Protein AF-A0A7S1S1X8-F1 (afdb_monomer_lite)

Radius of gyration: 28.59 Å; chains: 1; bounding box: 95×36×74 Å

Structure (mmCIF, N/CA/C/O backbone):
data_AF-A0A7S1S1X8-F1
#
_entry.id   AF-A0A7S1S1X8-F1
#
loop_
_atom_site.group_PDB
_atom_site.id
_atom_site.type_symbol
_atom_site.label_atom_id
_atom_site.label_alt_id
_atom_site.label_comp_id
_atom_site.label_asym_id
_atom_site.label_entity_id
_atom_site.label_seq_id
_atom_site.pdbx_PDB_ins_code
_atom_site.Cartn_x
_atom_site.Cartn_y
_atom_site.Cartn_z
_atom_site.occupancy
_atom_site.B_iso_or_equiv
_atom_site.auth_seq_id
_atom_site.auth_comp_id
_atom_site.auth_asym_id
_atom_site.auth_atom_id
_atom_site.pdbx_PDB_model_num
ATOM 1 N N . MET A 1 1 ? -9.008 -3.009 38.143 1.00 40.34 1 MET A N 1
ATOM 2 C CA . MET A 1 1 ? -8.635 -3.771 36.933 1.00 40.34 1 MET A CA 1
ATOM 3 C C . MET A 1 1 ? -9.864 -3.887 36.053 1.00 40.34 1 MET A C 1
ATOM 5 O O . MET A 1 1 ? -10.762 -4.660 36.357 1.00 40.34 1 MET A O 1
ATOM 9 N N . THR A 1 2 ? -9.987 -3.032 35.047 1.00 51.69 2 THR A N 1
ATOM 10 C CA . THR A 1 2 ? -11.144 -3.016 34.152 1.00 51.69 2 THR A CA 1
ATOM 11 C C . THR A 1 2 ? -10.940 -4.056 33.051 1.00 51.69 2 THR A C 1
ATOM 13 O O . THR A 1 2 ? -10.001 -3.960 32.274 1.00 51.69 2 THR A O 1
ATOM 16 N N . SER A 1 3 ? -11.788 -5.090 33.012 1.00 62.81 3 SER A N 1
ATOM 17 C CA . SER A 1 3 ? -11.766 -6.118 31.962 1.00 62.81 3 SER A CA 1
ATOM 18 C C . SER A 1 3 ? -11.882 -5.482 30.572 1.00 62.81 3 SER A C 1
ATOM 20 O O . SER A 1 3 ? -12.885 -4.824 30.306 1.00 62.81 3 SER A O 1
ATOM 22 N N . GLN A 1 4 ? -10.880 -5.704 29.714 1.00 72.81 4 GLN A N 1
ATOM 23 C CA . GLN A 1 4 ? -10.779 -5.164 28.343 1.00 72.81 4 GLN A CA 1
ATOM 24 C C . GLN A 1 4 ? -11.910 -5.656 27.417 1.00 72.81 4 GLN A C 1
ATOM 26 O O . GLN A 1 4 ? -12.327 -4.966 26.491 1.00 72.81 4 GLN A O 1
ATOM 31 N N . TYR A 1 5 ? -12.466 -6.834 27.710 1.00 82.19 5 TYR A N 1
ATOM 32 C CA . TYR A 1 5 ? -13.530 -7.456 26.927 1.00 82.19 5 TYR A CA 1
ATOM 33 C C . TYR A 1 5 ? -14.832 -7.549 27.721 1.00 82.19 5 TYR A C 1
ATOM 35 O O . TYR A 1 5 ? -14.830 -7.813 28.928 1.00 82.19 5 TYR A O 1
ATOM 43 N N . LYS A 1 6 ? -15.955 -7.397 27.020 1.00 80.75 6 LYS A N 1
ATOM 44 C CA . LYS A 1 6 ? -17.308 -7.613 27.531 1.00 80.75 6 LYS A CA 1
ATOM 45 C C . LYS A 1 6 ? -17.929 -8.807 26.816 1.00 80.75 6 LYS A C 1
ATOM 47 O O . LYS A 1 6 ? -18.107 -8.782 25.603 1.00 80.75 6 LYS A O 1
ATOM 52 N N . THR A 1 7 ? -18.281 -9.850 27.561 1.00 84.00 7 THR A N 1
ATOM 53 C CA . THR A 1 7 ? -19.026 -10.984 27.002 1.00 84.00 7 THR A CA 1
ATOM 54 C C . THR A 1 7 ? -20.517 -10.682 27.057 1.00 84.00 7 THR A C 1
ATOM 56 O O . THR A 1 7 ? -21.060 -10.463 28.139 1.00 84.00 7 THR A O 1
ATOM 59 N N . ILE A 1 8 ? -21.171 -10.671 25.900 1.00 76.25 8 ILE A N 1
ATOM 60 C CA . ILE A 1 8 ? -22.621 -10.524 25.765 1.00 76.25 8 ILE A CA 1
ATOM 61 C C . ILE A 1 8 ? -23.084 -11.740 24.964 1.00 76.25 8 ILE A C 1
ATOM 63 O O . ILE A 1 8 ? -22.532 -12.021 23.906 1.00 76.25 8 ILE A O 1
ATOM 67 N N . GLU A 1 9 ? -24.021 -12.519 25.509 1.00 70.88 9 GLU A N 1
ATOM 68 C CA . GLU A 1 9 ? -24.564 -13.719 24.841 1.00 70.88 9 GLU A CA 1
ATOM 69 C C . GLU A 1 9 ? -23.491 -14.764 24.459 1.00 70.88 9 GLU A C 1
ATOM 71 O O . GLU A 1 9 ? -23.565 -15.426 23.430 1.00 70.88 9 GLU A O 1
ATOM 76 N N . GLY A 1 10 ? -22.443 -14.900 25.281 1.00 76.00 10 GLY A N 1
ATOM 77 C CA . GLY A 1 10 ? -21.332 -15.828 25.021 1.00 76.00 10 GLY A CA 1
ATOM 78 C C . GLY A 1 10 ? -20.336 -15.349 23.957 1.00 76.00 10 GLY A C 1
ATOM 79 O O . GLY A 1 10 ? -19.304 -15.989 23.754 1.00 76.00 10 GLY A O 1
ATOM 80 N N . VAL A 1 11 ? -20.583 -14.198 23.327 1.00 78.31 11 VAL A N 1
ATOM 81 C CA . VAL A 1 11 ? -19.676 -13.570 22.364 1.00 78.31 11 VAL A CA 1
ATOM 82 C C . VAL A 1 11 ? -18.870 -12.480 23.064 1.00 78.31 11 VAL A C 1
ATOM 84 O O . VAL A 1 11 ? -19.413 -11.649 23.791 1.00 78.31 11 VAL A O 1
ATOM 87 N N . LYS A 1 12 ? -17.548 -12.496 22.873 1.00 81.06 12 LYS A N 1
ATOM 88 C CA . LYS A 1 12 ? -16.647 -11.464 23.397 1.00 81.06 12 LYS A CA 1
ATOM 89 C C . LYS A 1 12 ? -16.673 -10.253 22.472 1.00 81.06 12 LYS A C 1
ATOM 91 O O . LYS A 1 12 ? -16.426 -10.393 21.277 1.00 81.06 12 LYS A O 1
ATOM 96 N N . TYR A 1 13 ? -16.928 -9.094 23.055 1.00 85.12 13 TYR A N 1
ATOM 97 C CA . TYR A 1 13 ? -16.867 -7.791 22.412 1.00 85.12 13 TYR A CA 1
ATOM 98 C C . TYR A 1 13 ? -15.832 -6.923 23.103 1.00 85.12 13 TYR A C 1
ATOM 100 O O . TYR A 1 13 ? -15.470 -7.161 24.261 1.00 85.12 13 TYR A O 1
ATOM 108 N N . GLU A 1 14 ? -15.371 -5.905 22.398 1.00 84.81 14 GLU A N 1
ATOM 109 C CA . GLU A 1 14 ? -14.467 -4.932 22.979 1.00 84.81 14 GLU A CA 1
ATOM 110 C C . GLU A 1 14 ? -15.235 -3.938 23.840 1.00 84.81 14 GLU A C 1
ATOM 112 O O . GLU A 1 14 ? -16.220 -3.338 23.402 1.00 84.81 14 GLU A O 1
ATOM 117 N N . ARG A 1 15 ? -14.815 -3.799 25.098 1.00 86.75 15 ARG A N 1
ATOM 118 C CA . ARG A 1 15 ? -15.559 -2.975 26.045 1.00 86.75 15 ARG A CA 1
ATOM 119 C C . ARG A 1 15 ? -15.386 -1.490 25.750 1.00 86.75 15 ARG A C 1
ATOM 121 O O . ARG A 1 15 ? -16.367 -0.759 25.788 1.00 86.75 15 ARG A O 1
ATOM 128 N N . GLU A 1 16 ? -14.173 -1.070 25.410 1.00 84.19 16 GLU A N 1
ATOM 129 C CA . GLU A 1 16 ? -13.858 0.339 25.164 1.00 84.19 16 GLU A CA 1
ATOM 130 C C . GLU A 1 16 ? -14.587 0.887 23.932 1.00 84.19 16 GLU A C 1
ATOM 132 O O . GLU A 1 16 ? -15.173 1.965 24.005 1.00 84.19 16 GLU A O 1
ATOM 137 N N . LEU A 1 17 ? -14.661 0.119 22.837 1.00 85.12 17 LEU A N 1
ATOM 138 C CA . LEU A 1 17 ? -15.442 0.491 21.651 1.00 85.12 17 LEU A CA 1
ATOM 139 C C . LEU A 1 17 ? -16.941 0.624 21.949 1.00 85.12 17 LEU A C 1
ATOM 141 O O . LEU A 1 17 ? -17.579 1.559 21.461 1.00 85.12 17 LEU A O 1
ATOM 145 N N . LEU A 1 18 ? -17.506 -0.288 22.751 1.00 86.88 18 LEU A N 1
ATOM 146 C CA . LEU A 1 18 ? -18.910 -0.212 23.166 1.00 86.88 18 LEU A CA 1
ATOM 147 C C . LEU A 1 18 ? -19.167 1.030 24.025 1.00 86.88 18 LEU A C 1
ATOM 149 O O . LEU A 1 18 ? -20.074 1.798 23.716 1.00 86.88 18 LEU A O 1
ATOM 153 N N . GLU A 1 19 ? -18.346 1.268 25.050 1.00 87.19 19 GLU A N 1
ATOM 154 C CA . GLU A 1 19 ? -18.497 2.425 25.943 1.00 87.19 19 GLU A CA 1
ATOM 155 C C . GLU A 1 19 ? -18.307 3.754 25.189 1.00 87.19 19 GLU A C 1
ATOM 157 O O . GLU A 1 19 ? -19.047 4.718 25.418 1.00 87.19 19 GLU A O 1
ATOM 162 N N . LEU A 1 20 ? -17.363 3.811 24.244 1.00 84.62 20 LEU A N 1
ATOM 163 C CA . LEU A 1 20 ? -17.144 4.979 23.392 1.00 84.62 20 LEU A CA 1
ATOM 164 C C . LEU A 1 20 ? -18.357 5.244 22.496 1.00 84.62 20 LEU A C 1
ATOM 166 O O . LEU A 1 20 ? -18.832 6.380 22.413 1.00 84.62 20 LEU A O 1
ATOM 170 N N . ALA A 1 21 ? -18.887 4.202 21.853 1.00 86.19 21 ALA A N 1
ATOM 171 C CA . ALA A 1 21 ? -20.075 4.315 21.020 1.00 86.19 21 ALA A CA 1
ATOM 172 C C . ALA A 1 21 ? -21.305 4.738 21.828 1.00 86.19 21 ALA A C 1
ATOM 174 O O . ALA A 1 21 ? -22.025 5.635 21.394 1.00 86.19 21 ALA A O 1
ATOM 175 N N . GLU A 1 22 ? -21.515 4.169 23.017 1.00 86.19 22 GLU A N 1
ATOM 176 C CA . GLU A 1 22 ? -22.593 4.567 23.923 1.00 86.19 22 GLU A CA 1
ATOM 177 C C . GLU A 1 22 ? -22.454 6.027 24.357 1.00 86.19 22 GLU A C 1
ATOM 179 O O . GLU A 1 22 ? -23.430 6.778 24.332 1.00 86.19 22 GLU A O 1
ATOM 184 N N . THR A 1 23 ? -21.242 6.460 24.708 1.00 85.44 23 THR A N 1
ATOM 185 C CA . THR A 1 23 ? -20.966 7.847 25.105 1.00 85.44 23 THR A CA 1
ATOM 186 C C . THR A 1 23 ? -21.299 8.812 23.973 1.00 85.44 23 THR A C 1
ATOM 188 O O . THR A 1 23 ? -22.012 9.795 24.174 1.00 85.44 23 THR A O 1
ATOM 191 N N . LYS A 1 24 ? -20.848 8.510 22.754 1.00 84.00 24 LYS A N 1
ATOM 192 C CA . LYS A 1 24 ? -21.106 9.357 21.586 1.00 84.00 24 LYS A CA 1
ATOM 193 C C . LYS A 1 24 ? -22.575 9.308 21.156 1.00 84.00 24 LYS A C 1
ATOM 195 O O . LYS A 1 24 ? -23.114 10.337 20.761 1.00 84.00 24 LYS A O 1
ATOM 200 N N . ALA A 1 25 ? -23.238 8.158 21.297 1.00 83.00 25 ALA A N 1
ATOM 201 C CA . ALA A 1 25 ? -24.671 8.009 21.055 1.00 83.00 25 ALA A CA 1
ATOM 202 C C . ALA A 1 25 ? -25.514 8.790 22.078 1.00 83.00 25 ALA A C 1
ATOM 204 O O . ALA A 1 25 ? -26.565 9.324 21.727 1.00 83.00 25 ALA A O 1
ATOM 205 N N . ARG A 1 26 ? -25.049 8.910 23.332 1.00 81.56 26 ARG A N 1
ATOM 206 C CA . ARG A 1 26 ? -25.654 9.800 24.338 1.00 81.56 26 ARG A CA 1
ATOM 207 C C . ARG A 1 26 ? -25.471 11.274 23.982 1.00 81.56 26 ARG A C 1
ATOM 209 O O . ARG A 1 26 ? -26.380 12.060 24.222 1.00 81.56 26 ARG A O 1
ATOM 216 N N . SER A 1 27 ? -24.329 11.649 23.399 1.00 74.19 27 SER A N 1
ATOM 217 C CA . SER A 1 27 ? -24.074 13.017 22.921 1.00 74.19 27 SER A CA 1
ATOM 218 C C . SER A 1 27 ? -24.869 13.394 21.662 1.00 74.19 27 SER A C 1
ATOM 220 O O . SER A 1 27 ? -24.951 14.576 21.334 1.00 74.19 27 SER A O 1
ATOM 222 N N . GLY A 1 28 ? -25.465 12.428 20.957 1.00 73.12 28 GLY A N 1
ATOM 223 C CA . GLY A 1 28 ? -26.325 12.666 19.800 1.00 73.12 28 GLY A CA 1
ATOM 224 C C . GLY A 1 28 ? -26.195 11.585 18.726 1.00 73.12 28 GLY A C 1
ATOM 225 O O . GLY A 1 28 ? -25.727 10.478 18.975 1.00 73.12 28 GLY A O 1
ATOM 226 N N . GLN A 1 29 ? -26.619 11.898 17.497 1.00 71.31 29 GLN A N 1
ATOM 227 C CA . GLN A 1 29 ? -26.447 10.978 16.369 1.00 71.31 29 GLN A CA 1
ATOM 228 C C . GLN A 1 29 ? -24.963 10.721 16.101 1.00 71.31 29 GLN A C 1
ATOM 230 O O . GLN A 1 29 ? -24.174 11.659 15.966 1.00 71.31 29 GLN A O 1
ATOM 235 N N . LEU A 1 30 ? -24.616 9.447 15.935 1.00 79.56 30 LEU A N 1
ATOM 236 C CA . LEU A 1 30 ? -23.292 9.030 15.493 1.00 79.56 30 LEU A CA 1
ATOM 237 C C . LEU A 1 30 ? -23.114 9.462 14.031 1.00 79.56 30 LEU A C 1
ATOM 239 O O . LEU A 1 30 ? -23.622 8.829 13.102 1.00 79.56 30 LEU A O 1
ATOM 243 N N . ARG A 1 31 ? -22.437 10.595 13.839 1.00 85.19 31 ARG A N 1
ATOM 244 C CA . ARG A 1 31 ? -22.117 11.153 12.521 1.00 85.19 31 ARG A CA 1
ATOM 245 C C . ARG A 1 31 ? -20.874 10.480 11.952 1.00 85.19 31 ARG A C 1
ATOM 247 O O . ARG A 1 31 ? -20.156 9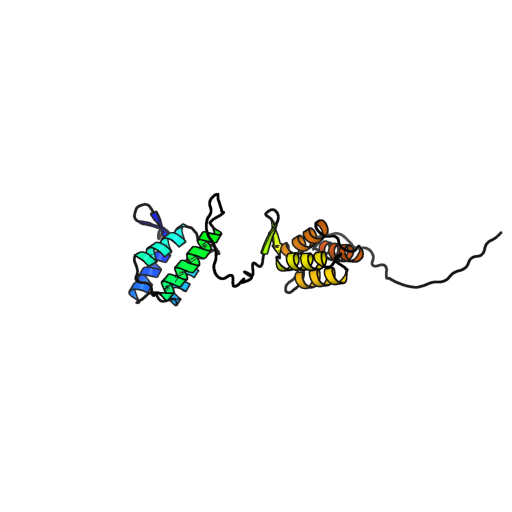.760 12.642 1.00 85.19 31 ARG A O 1
ATOM 254 N N . ARG A 1 32 ? -20.574 10.776 10.686 1.00 82.88 32 ARG A N 1
ATOM 255 C CA . ARG A 1 32 ? -19.386 10.258 9.995 1.00 82.88 32 ARG A CA 1
ATOM 256 C C . ARG A 1 32 ? -18.089 10.466 10.788 1.00 82.88 32 ARG A C 1
ATOM 258 O O . ARG A 1 32 ? -17.284 9.551 10.830 1.00 82.88 32 ARG A O 1
ATOM 265 N N . ALA A 1 33 ? -17.901 11.622 11.431 1.00 84.62 33 ALA A N 1
ATOM 266 C CA . ALA A 1 33 ? -16.712 11.888 12.250 1.00 84.62 33 ALA A CA 1
ATOM 267 C C . ALA A 1 33 ? -16.544 10.848 13.369 1.00 84.62 33 ALA A C 1
ATOM 269 O O . ALA A 1 33 ? -15.483 10.258 13.511 1.00 84.62 33 ALA A O 1
ATOM 270 N N . THR A 1 34 ? -17.629 10.531 14.074 1.00 84.12 34 THR A N 1
ATOM 271 C CA . THR A 1 34 ? -17.623 9.513 15.125 1.00 84.12 34 THR A CA 1
ATOM 272 C C . THR A 1 34 ? -17.378 8.109 14.584 1.00 84.12 34 THR A C 1
ATOM 274 O O . THR A 1 34 ? -16.709 7.311 15.228 1.00 84.12 34 THR A O 1
ATOM 277 N N . ALA A 1 35 ? -17.893 7.799 13.393 1.00 85.62 35 ALA A N 1
ATOM 278 C CA . ALA A 1 35 ? -17.587 6.539 12.722 1.00 85.62 35 ALA A CA 1
ATOM 279 C C . ALA A 1 35 ? -16.098 6.412 12.362 1.00 85.62 35 ALA A C 1
ATOM 281 O O . ALA A 1 35 ? -15.549 5.319 12.455 1.00 85.62 35 ALA A O 1
ATOM 282 N N . VAL A 1 36 ? -15.439 7.509 11.976 1.00 86.88 36 VAL A N 1
ATOM 283 C CA . VAL A 1 36 ? -13.987 7.520 11.747 1.00 86.88 36 VAL A CA 1
ATOM 284 C C . VAL A 1 36 ? -13.245 7.280 13.061 1.00 86.88 36 VAL A C 1
ATOM 286 O O . VAL A 1 36 ? -12.435 6.366 13.107 1.00 86.88 36 VAL A O 1
ATOM 289 N N . GLU A 1 37 ? -13.595 7.993 14.137 1.00 86.12 37 GLU A N 1
ATOM 290 C CA . GLU A 1 37 ? -12.978 7.798 15.461 1.00 86.12 37 GLU A CA 1
ATOM 291 C C . GLU A 1 37 ? -13.124 6.347 15.965 1.00 86.12 37 GLU A C 1
ATOM 293 O O . GLU A 1 37 ? -12.159 5.746 16.431 1.00 86.12 37 GLU A O 1
ATOM 298 N N . LEU A 1 38 ? -14.323 5.760 15.841 1.00 87.12 38 LEU A N 1
ATOM 299 C CA . LEU A 1 38 ? -14.580 4.359 16.209 1.00 87.12 38 LEU A CA 1
ATOM 300 C C . LEU A 1 38 ? -13.738 3.387 15.377 1.00 87.12 38 LEU A C 1
ATOM 302 O O . LEU A 1 38 ? -13.263 2.380 15.892 1.00 87.12 38 LEU A O 1
ATOM 306 N N . TRP A 1 39 ? -13.572 3.680 14.089 1.00 86.69 39 TRP A N 1
ATOM 307 C CA . TRP A 1 39 ? -12.774 2.865 13.183 1.00 86.69 39 TRP A CA 1
ATOM 308 C C . TRP A 1 39 ? -11.272 2.971 13.473 1.00 86.69 39 TRP A C 1
ATOM 310 O O . TRP A 1 39 ? -10.567 1.975 13.368 1.00 86.69 39 TRP A O 1
ATOM 320 N N . GLU A 1 40 ? -10.778 4.155 13.832 1.00 85.88 40 GLU A N 1
ATOM 321 C CA . GLU A 1 40 ? -9.375 4.368 14.201 1.00 85.88 40 GLU A CA 1
ATOM 322 C C . GLU A 1 40 ? -9.019 3.662 15.509 1.00 85.88 40 GLU A C 1
ATOM 324 O O . GLU A 1 40 ? -8.004 2.975 15.552 1.00 85.88 40 GLU A O 1
ATOM 329 N N . GLN A 1 41 ? -9.889 3.740 16.522 1.00 82.62 41 GLN A N 1
ATOM 330 C CA . GLN A 1 41 ? -9.752 2.955 17.757 1.00 82.62 41 GLN A CA 1
ATOM 331 C C . GLN A 1 41 ? -9.729 1.448 17.476 1.00 82.62 41 GLN A C 1
ATOM 333 O O . GLN A 1 41 ? -8.889 0.738 18.007 1.00 82.62 41 GLN A O 1
ATOM 338 N N . ALA A 1 42 ? -10.602 0.970 16.584 1.00 81.94 42 ALA A N 1
ATOM 339 C CA . ALA A 1 42 ? -10.642 -0.431 16.155 1.00 81.94 42 ALA A CA 1
ATOM 340 C C . ALA A 1 42 ? -9.472 -0.849 15.236 1.00 81.94 42 ALA A C 1
ATOM 342 O O . ALA A 1 42 ? -9.446 -1.974 14.738 1.00 81.94 42 ALA A O 1
ATOM 343 N N . MET A 1 43 ? -8.568 0.071 14.891 1.00 78.62 43 MET A N 1
ATOM 344 C CA . MET A 1 43 ? -7.362 -0.199 14.105 1.00 78.62 43 MET A CA 1
ATOM 345 C C . MET A 1 43 ? -6.093 -0.107 14.957 1.00 78.62 43 MET A C 1
ATOM 347 O O . MET A 1 43 ? -5.000 -0.066 14.381 1.00 78.62 43 MET A O 1
ATOM 351 N N . ASP A 1 44 ? -6.198 -0.077 16.287 1.00 62.62 44 ASP A N 1
ATOM 352 C CA . ASP A 1 44 ? -5.026 -0.038 17.157 1.00 62.62 44 ASP A CA 1
ATOM 353 C C . ASP A 1 44 ? -4.125 -1.258 16.869 1.00 62.62 44 ASP A C 1
ATOM 355 O O . ASP A 1 44 ? -4.533 -2.416 16.937 1.00 62.62 44 ASP A O 1
ATOM 359 N N . GLY A 1 45 ? -2.904 -1.000 16.388 1.00 58.97 45 GLY A N 1
ATOM 360 C CA . GLY A 1 45 ? -1.987 -2.042 15.899 1.00 58.97 45 GLY A CA 1
ATOM 361 C C . GLY A 1 45 ? -2.048 -2.354 14.392 1.00 58.97 45 GLY A C 1
ATOM 362 O O . GLY A 1 45 ? -1.409 -3.303 13.935 1.00 58.97 45 GLY A O 1
ATOM 363 N N . GLY A 1 46 ? -2.764 -1.557 13.591 1.00 67.06 46 GLY A N 1
ATOM 364 C CA . GLY A 1 46 ? -2.731 -1.599 12.120 1.00 67.06 46 GLY A CA 1
ATOM 365 C C . GLY A 1 46 ? -3.585 -2.696 11.472 1.00 67.06 46 GLY A C 1
ATOM 366 O O . GLY A 1 46 ? -3.504 -2.906 10.258 1.00 67.06 46 GLY A O 1
ATOM 367 N N . ARG A 1 47 ? -4.412 -3.401 12.253 1.00 70.12 47 ARG A N 1
ATOM 368 C CA . ARG A 1 47 ? -5.339 -4.434 11.772 1.00 70.12 47 ARG A CA 1
ATOM 369 C C . ARG A 1 47 ? -6.608 -4.434 12.614 1.00 70.12 47 ARG A C 1
ATOM 371 O O . ARG A 1 47 ? -6.527 -4.606 13.816 1.00 70.12 47 ARG A O 1
ATOM 378 N N . VAL A 1 48 ? -7.757 -4.429 11.940 1.00 75.38 48 VAL A N 1
ATOM 379 C CA . VAL A 1 48 ? -9.041 -4.752 12.572 1.00 75.38 48 VAL A CA 1
ATOM 380 C C . VAL A 1 48 ? -9.128 -6.263 12.786 1.00 75.38 48 VAL A C 1
ATOM 382 O O . VAL A 1 48 ? -9.091 -7.051 11.833 1.00 75.38 48 VAL A O 1
ATOM 385 N N . THR A 1 49 ? -9.232 -6.685 14.036 1.00 78.94 49 THR A N 1
ATOM 386 C CA . THR A 1 49 ? -9.498 -8.064 14.436 1.00 78.94 49 THR A CA 1
ATOM 387 C C . THR A 1 49 ? -10.970 -8.427 14.196 1.00 78.94 49 THR A C 1
ATOM 389 O O . THR A 1 49 ? -11.855 -7.566 14.161 1.00 78.94 49 THR A O 1
ATOM 392 N N . PRO A 1 50 ? -11.300 -9.725 14.058 1.00 78.06 50 PRO A N 1
ATOM 393 C CA . PRO A 1 50 ? -12.696 -10.156 13.951 1.00 78.06 50 PRO A CA 1
ATOM 394 C C . PRO A 1 50 ? -13.548 -9.749 15.167 1.00 78.06 50 PRO A C 1
ATOM 396 O O . PRO A 1 50 ? -14.764 -9.608 15.040 1.00 78.06 50 PRO A O 1
ATOM 399 N N . THR A 1 51 ? -12.935 -9.555 16.338 1.00 78.88 51 THR A N 1
ATOM 400 C CA . THR A 1 51 ? -13.611 -9.104 17.564 1.00 78.88 51 THR A CA 1
ATOM 401 C C . THR A 1 51 ? -14.040 -7.640 17.456 1.00 78.88 51 THR A C 1
ATOM 403 O O . THR A 1 51 ? -15.199 -7.316 17.729 1.00 78.88 51 THR A O 1
ATOM 406 N N . GLU A 1 52 ? -13.152 -6.768 16.983 1.00 83.75 52 GLU A N 1
ATOM 407 C CA . GLU A 1 52 ? -13.438 -5.348 16.741 1.00 83.75 52 GLU A CA 1
ATOM 408 C C . GLU A 1 52 ? -14.513 -5.178 15.664 1.00 83.75 52 GLU A C 1
ATOM 410 O O . GLU A 1 52 ? -15.505 -4.480 15.871 1.00 83.75 52 GLU A O 1
ATOM 415 N N . ALA A 1 53 ? -14.402 -5.914 14.553 1.00 83.81 53 ALA A N 1
ATOM 416 C CA . ALA A 1 53 ? -15.391 -5.894 13.475 1.00 83.81 53 ALA A CA 1
ATOM 417 C C . ALA A 1 53 ? -16.804 -6.288 13.950 1.00 83.81 53 ALA A C 1
ATOM 419 O O . ALA A 1 53 ? -17.798 -5.647 13.593 1.00 83.81 53 ALA A O 1
ATOM 420 N N . ARG A 1 54 ? -16.910 -7.325 14.792 1.00 84.31 54 ARG A N 1
ATOM 421 C CA . ARG A 1 54 ? -18.182 -7.733 15.417 1.00 84.31 54 ARG A CA 1
ATOM 422 C C . ARG A 1 54 ? -18.724 -6.665 16.354 1.00 84.31 54 ARG A C 1
ATOM 424 O O . ARG A 1 54 ? -19.931 -6.435 16.373 1.00 84.31 54 ARG A O 1
ATOM 431 N N . THR A 1 55 ? -17.842 -6.022 17.112 1.00 88.06 55 THR A N 1
ATOM 432 C CA . THR A 1 55 ? -18.209 -4.939 18.026 1.00 88.06 55 THR A CA 1
ATOM 433 C C . THR A 1 55 ? -18.774 -3.753 17.250 1.00 88.06 55 THR A C 1
ATOM 435 O O . THR A 1 55 ? -19.867 -3.288 17.565 1.00 88.06 55 THR A O 1
ATOM 438 N N . LEU A 1 56 ? -18.126 -3.351 16.153 1.00 87.12 56 LEU A N 1
ATOM 439 C CA . LEU A 1 56 ? -18.636 -2.319 15.249 1.00 87.12 56 LEU A CA 1
ATOM 440 C C . LEU A 1 56 ? -20.003 -2.695 14.668 1.00 87.12 56 LEU A C 1
ATOM 442 O O . LEU A 1 56 ? -20.921 -1.886 14.745 1.00 87.12 56 LEU A O 1
ATOM 446 N N . ARG A 1 57 ? -20.191 -3.926 14.162 1.00 86.94 57 ARG A N 1
ATOM 447 C CA . ARG A 1 57 ? -21.508 -4.398 13.680 1.00 86.94 57 ARG A CA 1
ATOM 448 C C . ARG A 1 57 ? -22.588 -4.303 14.759 1.00 86.94 57 ARG A C 1
ATOM 450 O O . ARG A 1 57 ? -23.689 -3.844 14.471 1.00 86.94 57 ARG A O 1
ATOM 457 N N . ARG A 1 58 ? -22.267 -4.684 16.001 1.00 86.25 58 ARG A N 1
ATOM 458 C CA . ARG A 1 58 ? -23.197 -4.579 17.134 1.00 86.25 58 ARG A CA 1
ATOM 459 C C . ARG A 1 58 ? -23.568 -3.129 17.423 1.00 86.25 58 ARG A C 1
ATOM 461 O O . ARG A 1 58 ? -24.741 -2.840 17.622 1.00 86.25 58 ARG A O 1
ATOM 468 N N . ILE A 1 59 ? -22.595 -2.221 17.389 1.00 86.25 59 ILE A N 1
ATOM 469 C CA . ILE A 1 59 ? -22.832 -0.784 17.552 1.00 86.25 59 ILE A CA 1
ATOM 470 C C . ILE A 1 59 ? -23.790 -0.270 16.470 1.00 86.25 59 ILE A C 1
ATOM 472 O O . ILE A 1 59 ? -24.671 0.523 16.788 1.00 86.25 59 ILE A O 1
ATOM 476 N N . MET A 1 60 ? -23.678 -0.746 15.222 1.00 83.94 60 MET A N 1
ATOM 477 C CA . MET A 1 60 ? -24.588 -0.314 14.152 1.00 83.94 60 MET A CA 1
ATOM 478 C C . MET A 1 60 ? -26.016 -0.827 14.273 1.00 83.94 60 MET A C 1
ATOM 480 O O . MET A 1 60 ? -26.933 -0.185 13.764 1.00 83.94 60 MET A O 1
ATOM 484 N N . ASP A 1 61 ? -26.187 -1.991 14.889 1.00 83.31 61 ASP A N 1
ATOM 485 C CA . ASP A 1 61 ? -27.489 -2.607 15.121 1.00 83.31 61 ASP A CA 1
ATOM 486 C C . ASP A 1 61 ? -28.198 -1.974 16.331 1.00 83.31 61 ASP A C 1
ATOM 488 O O . ASP A 1 61 ? -29.386 -1.666 16.281 1.00 83.31 61 ASP A O 1
ATOM 492 N N . VAL A 1 62 ? -27.441 -1.704 17.402 1.00 84.12 62 VAL A N 1
ATOM 493 C CA . VAL A 1 62 ? -27.960 -1.148 18.661 1.00 84.12 62 VAL A CA 1
ATOM 494 C C . VAL A 1 62 ? -28.175 0.366 18.580 1.00 84.12 62 VAL A C 1
ATOM 496 O O . VAL A 1 62 ? -29.159 0.882 19.113 1.00 84.12 62 VAL A O 1
ATOM 499 N N . HIS A 1 63 ? -27.268 1.099 17.928 1.00 80.06 63 HIS A N 1
ATOM 500 C CA . HIS A 1 63 ? -27.308 2.559 17.869 1.00 80.06 63 HIS A CA 1
ATOM 501 C C . HIS A 1 63 ? -27.748 3.080 16.500 1.00 80.06 63 HIS A C 1
ATOM 503 O O . HIS A 1 63 ? -27.379 2.571 15.444 1.00 80.06 63 HIS A O 1
ATOM 509 N N . LYS A 1 64 ? -28.494 4.190 16.511 1.00 79.50 64 LYS A N 1
ATOM 510 C CA . LYS A 1 64 ? -28.907 4.894 15.291 1.00 79.50 64 LYS A CA 1
ATOM 511 C C . LYS A 1 64 ? -27.748 5.728 14.735 1.00 79.50 64 LYS A C 1
ATOM 513 O O . LYS A 1 64 ? -27.558 6.880 15.129 1.00 79.50 64 LYS A O 1
ATOM 518 N N . LEU A 1 65 ? -26.985 5.145 13.815 1.00 79.88 65 LEU A N 1
ATOM 519 C CA . LEU A 1 65 ? -25.980 5.860 13.025 1.00 79.88 65 LEU A CA 1
ATOM 520 C C . LEU A 1 65 ? -26.621 6.704 11.929 1.00 79.88 65 LEU A C 1
ATOM 522 O O . LEU A 1 65 ? -27.662 6.354 11.370 1.00 79.88 65 LEU A O 1
ATOM 526 N N . ASP A 1 66 ? -25.948 7.794 11.579 1.00 86.38 66 ASP A N 1
ATOM 527 C CA . ASP A 1 66 ? -26.235 8.506 10.343 1.00 86.38 66 ASP A CA 1
ATOM 528 C C . ASP A 1 66 ? -25.998 7.598 9.122 1.00 86.38 66 ASP A C 1
ATOM 530 O O . ASP A 1 66 ? -25.100 6.750 9.127 1.00 86.38 66 ASP A O 1
ATOM 534 N N . ARG A 1 67 ? -26.771 7.790 8.047 1.00 82.44 67 ARG A N 1
ATOM 535 C CA . ARG A 1 67 ? -26.641 6.986 6.821 1.00 82.44 67 ARG A CA 1
ATOM 536 C C . ARG A 1 67 ? -25.216 7.032 6.261 1.00 82.44 67 ARG A C 1
ATOM 538 O O . ARG A 1 67 ? -24.707 5.996 5.845 1.00 82.44 67 ARG A O 1
ATOM 545 N N . ALA A 1 68 ? -24.554 8.191 6.302 1.00 83.88 68 ALA A N 1
ATOM 546 C CA . ALA A 1 68 ? -23.175 8.331 5.841 1.00 83.88 68 ALA A CA 1
ATOM 547 C C . ALA A 1 68 ? -22.162 7.675 6.792 1.00 83.88 68 ALA A C 1
ATOM 549 O O . ALA A 1 68 ? -21.107 7.224 6.350 1.00 83.88 68 ALA A O 1
ATOM 550 N N . ALA A 1 69 ? -22.463 7.625 8.092 1.00 84.75 69 ALA A N 1
ATOM 551 C CA . ALA A 1 69 ? -21.634 6.944 9.082 1.00 84.75 69 ALA A CA 1
ATOM 552 C C . ALA A 1 69 ? -21.716 5.419 8.920 1.00 84.75 69 ALA A C 1
ATOM 554 O O . ALA A 1 69 ? -20.688 4.745 8.922 1.00 84.75 69 ALA A O 1
ATOM 555 N N . LYS A 1 70 ? -22.930 4.892 8.713 1.00 84.88 70 LYS A N 1
ATOM 556 C CA . LYS A 1 70 ? -23.169 3.468 8.464 1.00 84.88 70 LYS A CA 1
ATOM 557 C C . LYS A 1 70 ? -22.491 2.997 7.177 1.00 84.88 70 LYS A C 1
ATOM 559 O O . LYS A 1 70 ? -21.747 2.026 7.221 1.00 84.88 70 LYS A O 1
ATOM 564 N N . ASP A 1 71 ? -22.692 3.715 6.072 1.00 86.38 71 ASP A N 1
ATOM 565 C CA . ASP A 1 71 ? -22.081 3.394 4.773 1.00 86.38 71 ASP A CA 1
ATOM 566 C C . ASP A 1 71 ? -20.545 3.388 4.855 1.00 86.38 71 ASP A C 1
ATOM 568 O O . ASP A 1 71 ? -19.888 2.463 4.381 1.00 86.38 71 ASP A O 1
ATOM 572 N N . PHE A 1 72 ? -19.963 4.364 5.567 1.00 87.12 72 PHE A N 1
ATOM 573 C CA . PHE A 1 72 ? -18.521 4.412 5.801 1.00 87.12 72 PHE A CA 1
ATOM 574 C C . PHE A 1 72 ? -18.012 3.186 6.567 1.00 87.12 72 PHE A C 1
ATOM 576 O O . PHE A 1 72 ? -17.042 2.562 6.137 1.00 87.12 72 PHE A O 1
ATOM 583 N N . LEU A 1 73 ? -18.650 2.828 7.686 1.00 84.50 73 LEU A N 1
ATOM 584 C CA . LEU A 1 73 ? -18.223 1.677 8.481 1.00 84.50 73 LEU A CA 1
ATOM 585 C C . LEU A 1 73 ? -18.439 0.356 7.732 1.00 84.50 73 LEU A C 1
ATOM 587 O O . LEU A 1 73 ? -17.583 -0.520 7.797 1.00 84.50 73 LEU A O 1
ATOM 591 N N . GLU A 1 74 ? -19.539 0.210 6.993 1.00 84.56 74 GLU A N 1
ATOM 592 C CA . GLU A 1 74 ? -19.830 -0.983 6.192 1.00 84.56 74 GLU A CA 1
ATOM 593 C C . GLU A 1 74 ? -18.818 -1.164 5.055 1.00 84.56 74 GLU A C 1
ATOM 595 O O . GLU A 1 74 ? -18.283 -2.260 4.874 1.00 84.56 74 GLU A O 1
ATOM 600 N N . ALA A 1 75 ? -18.469 -0.088 4.344 1.00 84.31 75 ALA A N 1
ATOM 601 C CA . ALA A 1 75 ? -17.436 -0.117 3.312 1.00 84.31 75 ALA A CA 1
ATOM 602 C C . ALA A 1 75 ? -16.064 -0.500 3.891 1.00 84.31 75 ALA A C 1
ATOM 604 O O . ALA A 1 75 ? -15.311 -1.266 3.284 1.00 84.31 75 ALA A O 1
ATOM 605 N N . LYS A 1 76 ? -15.740 0.009 5.083 1.00 84.25 76 LYS A N 1
ATOM 606 C CA . LYS A 1 76 ? -14.486 -0.283 5.783 1.00 84.25 76 LYS A CA 1
ATOM 607 C C . LYS A 1 76 ? -14.423 -1.721 6.296 1.00 84.25 76 LYS A C 1
ATOM 609 O O . LYS A 1 76 ? -13.415 -2.385 6.063 1.00 84.25 76 LYS A O 1
ATOM 614 N N . LEU A 1 77 ? -15.504 -2.221 6.896 1.00 81.50 77 LEU A N 1
ATOM 615 C CA . LEU A 1 77 ? -15.640 -3.620 7.307 1.00 81.50 77 LEU A CA 1
ATOM 616 C C . LEU A 1 77 ? -15.589 -4.570 6.113 1.00 81.50 77 LEU A C 1
ATOM 618 O O . LEU A 1 77 ? -14.926 -5.593 6.186 1.00 81.50 77 LEU A O 1
ATOM 622 N N . SER A 1 78 ? -16.240 -4.229 5.002 1.00 78.00 78 SER A N 1
ATOM 623 C CA . SER A 1 78 ? -16.183 -5.035 3.777 1.00 78.00 78 SER A CA 1
ATOM 624 C C . SER A 1 78 ? -14.757 -5.105 3.233 1.00 78.00 78 SER A C 1
ATOM 626 O O . SER A 1 78 ? -14.303 -6.162 2.809 1.00 78.00 78 SER A O 1
ATOM 628 N N . HIS A 1 79 ? -14.019 -3.992 3.284 1.00 72.56 79 HIS A N 1
ATOM 629 C CA . HIS A 1 79 ? -12.620 -3.953 2.871 1.00 72.56 79 HIS A CA 1
ATOM 630 C C . HIS A 1 79 ? -11.712 -4.761 3.809 1.00 72.56 79 HIS A C 1
ATOM 632 O O . HIS A 1 79 ? -10.869 -5.510 3.326 1.00 72.56 79 HIS A O 1
ATOM 638 N N . SER A 1 80 ? -11.878 -4.658 5.133 1.00 64.25 80 SER A N 1
ATOM 639 C CA . SER A 1 80 ? -11.074 -5.433 6.089 1.00 64.25 80 SER A CA 1
ATOM 640 C C . SER A 1 80 ? -11.425 -6.921 6.081 1.00 64.25 80 SER A C 1
ATOM 642 O O . SER A 1 80 ? -10.525 -7.754 6.118 1.00 64.25 80 SER A O 1
ATOM 644 N N . GLU A 1 81 ? -12.704 -7.277 5.957 1.00 58.78 81 GLU A N 1
ATOM 645 C CA . GLU A 1 81 ? -13.163 -8.662 5.837 1.00 58.78 81 GLU A CA 1
ATOM 646 C C . GLU A 1 81 ? -12.686 -9.275 4.514 1.00 58.78 81 GLU A C 1
ATOM 648 O O . GLU A 1 81 ? -12.212 -10.403 4.525 1.00 58.78 81 GLU A O 1
ATOM 653 N N . ALA A 1 82 ? -12.657 -8.515 3.412 1.00 55.69 82 ALA A N 1
ATOM 654 C CA . ALA A 1 82 ? -12.035 -8.944 2.155 1.00 55.69 82 ALA A CA 1
ATOM 655 C C . ALA A 1 82 ? -10.511 -9.147 2.263 1.00 55.69 82 ALA A C 1
ATOM 657 O O . ALA A 1 82 ? -9.957 -9.991 1.566 1.00 55.69 82 ALA A O 1
ATOM 658 N N . LEU A 1 83 ? -9.824 -8.405 3.140 1.00 51.44 83 LEU A N 1
ATOM 659 C CA . LEU A 1 83 ? -8.392 -8.594 3.416 1.00 51.44 83 LEU A CA 1
ATOM 660 C C . LEU A 1 83 ? -8.112 -9.792 4.342 1.00 51.44 83 LEU A C 1
ATOM 662 O O . LEU A 1 83 ? -7.005 -10.329 4.331 1.00 51.44 83 LEU A O 1
ATOM 666 N N . VAL A 1 84 ? -9.091 -10.204 5.155 1.00 47.19 84 VAL A N 1
ATOM 667 C CA . VAL A 1 84 ? -9.011 -11.388 6.031 1.00 47.19 84 VAL A CA 1
ATOM 668 C C . VAL A 1 84 ? -9.547 -12.646 5.330 1.00 47.19 84 VAL A C 1
ATOM 670 O O . VAL A 1 84 ? -9.107 -13.753 5.641 1.00 47.19 84 VAL A O 1
ATOM 673 N N . ALA A 1 85 ? -10.436 -12.490 4.348 1.00 37.72 85 ALA A N 1
ATOM 674 C CA . ALA A 1 85 ? -10.941 -13.547 3.486 1.00 37.72 85 ALA A CA 1
ATOM 675 C C . ALA A 1 85 ? -9.874 -13.961 2.462 1.00 37.72 85 ALA A C 1
ATOM 677 O O . ALA A 1 85 ? -9.905 -13.600 1.287 1.00 37.72 85 ALA A O 1
ATOM 678 N N . VAL A 1 86 ? -8.928 -14.781 2.918 1.00 39.28 86 VAL A N 1
ATOM 679 C CA . VAL A 1 86 ? -8.247 -15.725 2.030 1.00 39.28 86 VAL A CA 1
ATOM 680 C C . VAL A 1 86 ? -9.315 -16.540 1.277 1.00 39.28 86 VAL A C 1
ATOM 682 O O . VAL A 1 86 ? -10.225 -17.081 1.912 1.00 39.28 86 VAL A O 1
ATOM 685 N N . PRO A 1 87 ? -9.267 -16.624 -0.064 1.00 42.25 87 PRO A N 1
ATOM 686 C CA . PRO A 1 87 ? -10.288 -17.314 -0.836 1.00 42.25 87 PRO A CA 1
ATOM 687 C C . PRO A 1 87 ? -10.080 -18.822 -0.687 1.00 42.25 87 PRO A C 1
ATOM 689 O O . PRO A 1 87 ? -9.254 -19.417 -1.374 1.00 42.25 87 PRO A O 1
ATOM 692 N N . SER A 1 88 ? -10.831 -19.459 0.208 1.00 39.28 88 SER A N 1
ATOM 693 C CA . SER A 1 88 ? -11.008 -20.908 0.165 1.00 39.28 88 SER A CA 1
ATOM 694 C C . SER A 1 88 ? -12.303 -21.223 -0.583 1.00 39.28 88 SER A C 1
ATOM 696 O O . SER A 1 88 ? -13.394 -21.108 -0.041 1.00 39.28 88 SER A O 1
ATOM 698 N N . ALA A 1 89 ? -12.110 -21.557 -1.860 1.00 40.62 89 ALA A N 1
ATOM 699 C CA . ALA A 1 89 ? -12.911 -22.434 -2.714 1.00 40.62 89 ALA A CA 1
ATOM 700 C C . ALA A 1 89 ? -14.427 -22.172 -2.925 1.00 40.62 89 ALA A C 1
ATOM 702 O O . ALA A 1 89 ? -15.253 -22.481 -2.079 1.00 40.62 89 ALA A O 1
ATOM 703 N N . GLN A 1 90 ? -14.734 -21.831 -4.193 1.00 37.78 90 GLN A N 1
ATOM 704 C CA . GLN A 1 90 ? -15.921 -22.201 -5.004 1.00 37.78 90 GLN A CA 1
ATOM 705 C C . GLN A 1 90 ? -17.274 -21.541 -4.627 1.00 37.78 90 GLN A C 1
ATOM 707 O O . GLN A 1 90 ? -17.702 -21.578 -3.489 1.00 37.78 90 GLN A O 1
ATOM 712 N N . GLY A 1 91 ? -18.055 -20.933 -5.530 1.00 37.94 91 GLY A N 1
ATOM 713 C CA . GLY A 1 91 ? -18.121 -21.026 -6.991 1.00 37.94 91 GLY A CA 1
ATOM 714 C C . GLY A 1 91 ? -18.877 -19.843 -7.643 1.00 37.94 91 GLY A C 1
ATOM 715 O O . GLY A 1 91 ? -18.996 -18.780 -7.035 1.00 37.94 91 GLY A O 1
ATOM 716 N N . PRO A 1 92 ? -19.310 -19.977 -8.912 1.00 64.69 92 PRO A N 1
ATOM 717 C CA . PRO A 1 92 ? -19.402 -18.864 -9.858 1.00 64.69 92 PRO A CA 1
ATOM 718 C C . PRO A 1 92 ? -20.814 -18.271 -9.953 1.00 64.69 92 PRO A C 1
ATOM 720 O O . PRO A 1 92 ? -21.782 -18.983 -9.697 1.00 64.69 92 PRO A O 1
ATOM 723 N N . ARG A 1 93 ? -20.929 -17.017 -10.434 1.00 37.53 93 ARG A N 1
ATOM 724 C CA . ARG A 1 93 ? -21.782 -16.626 -11.586 1.00 37.53 93 ARG A CA 1
ATOM 725 C C . ARG A 1 93 ? -22.082 -15.119 -11.635 1.00 37.53 93 ARG A C 1
ATOM 727 O O . ARG A 1 93 ? -22.579 -14.535 -10.685 1.00 37.53 93 ARG A O 1
ATOM 734 N N . ALA A 1 94 ? -21.870 -14.590 -12.842 1.00 33.22 94 ALA A N 1
ATOM 735 C CA . ALA A 1 94 ? -22.429 -13.372 -13.435 1.00 33.22 94 ALA A CA 1
ATOM 736 C C . ALA A 1 94 ? -21.839 -12.006 -13.021 1.00 33.22 94 ALA A C 1
ATOM 738 O O . ALA A 1 94 ? -22.278 -11.345 -12.088 1.00 33.22 94 ALA A O 1
ATOM 739 N N . ALA A 1 95 ? -20.899 -11.548 -13.850 1.00 41.09 95 ALA A N 1
ATOM 740 C CA . ALA A 1 95 ? -20.690 -10.137 -14.189 1.00 41.09 95 ALA A CA 1
ATOM 741 C C . ALA A 1 95 ? -21.666 -9.742 -15.342 1.00 41.09 95 ALA A C 1
ATOM 743 O O . ALA A 1 95 ? -22.345 -10.642 -15.845 1.00 41.09 95 ALA A O 1
ATOM 744 N N . PRO A 1 96 ? -21.705 -8.492 -15.863 1.00 63.84 96 PRO A N 1
ATOM 745 C CA . PRO A 1 96 ? -20.854 -7.346 -15.525 1.00 63.84 96 PRO A CA 1
ATOM 746 C C . PRO A 1 96 ? -21.598 -5.998 -15.417 1.00 63.84 96 PRO A C 1
ATOM 748 O O . PRO A 1 96 ? -22.548 -5.733 -16.150 1.00 63.84 96 PRO A O 1
ATOM 751 N N . SER A 1 97 ? -21.076 -5.053 -14.627 1.00 37.81 97 SER A N 1
ATOM 752 C CA . SER A 1 97 ? -21.138 -3.665 -15.092 1.00 37.81 97 SER A CA 1
ATOM 753 C C . SER A 1 97 ? -20.113 -2.737 -14.452 1.00 37.81 97 SER A C 1
ATOM 755 O O . SER A 1 97 ? -20.059 -2.571 -13.239 1.00 37.81 97 SER A O 1
ATOM 757 N N . SER A 1 98 ? -19.386 -2.068 -15.348 1.00 40.34 98 SER A N 1
ATOM 758 C CA . SER A 1 98 ? -18.711 -0.782 -15.161 1.00 40.34 98 SER A CA 1
ATOM 759 C C . SER A 1 98 ? -17.385 -0.789 -14.393 1.00 40.34 98 SER A C 1
ATOM 761 O O . SER A 1 98 ? -17.208 -0.149 -13.358 1.00 40.34 98 SER A O 1
ATOM 763 N N . SER A 1 99 ? -16.398 -1.446 -15.009 1.00 45.25 99 SER A N 1
ATOM 764 C CA . SER A 1 99 ? -14.968 -1.239 -14.768 1.00 45.25 99 SER A CA 1
ATOM 765 C C . SER A 1 99 ? -14.542 0.189 -15.129 1.00 45.25 99 SER A C 1
ATOM 767 O O . SER A 1 99 ? -13.943 0.429 -16.175 1.00 45.25 99 SER A O 1
ATOM 769 N N . VAL A 1 100 ? -14.732 1.135 -14.210 1.00 44.66 100 VAL A N 1
ATOM 770 C CA . VAL A 1 100 ? -13.689 2.146 -14.023 1.00 44.66 100 VAL A CA 1
ATOM 771 C C . VAL A 1 100 ? -12.552 1.395 -13.352 1.00 44.66 100 VAL A C 1
ATOM 773 O O . VAL A 1 100 ? -12.603 1.118 -12.154 1.00 44.66 100 VAL A O 1
ATOM 776 N N . ARG A 1 101 ? -11.555 0.996 -14.148 1.00 48.66 101 ARG A N 1
ATOM 777 C CA . ARG A 1 101 ? -10.288 0.424 -13.684 1.00 48.66 101 ARG A CA 1
ATOM 778 C C . ARG A 1 101 ? -9.602 1.465 -12.804 1.00 48.66 101 ARG A C 1
ATOM 780 O O . ARG A 1 101 ? -8.686 2.159 -13.236 1.00 48.66 101 ARG A O 1
ATOM 787 N N . ARG A 1 102 ? -10.042 1.590 -11.552 1.00 44.28 102 ARG A N 1
ATOM 788 C CA . ARG A 1 102 ? -9.219 2.172 -10.508 1.00 44.28 102 ARG A CA 1
ATOM 789 C C . ARG A 1 102 ? -8.064 1.200 -10.386 1.00 44.28 102 ARG A C 1
ATOM 791 O O . ARG A 1 102 ? -8.238 0.101 -9.871 1.00 44.28 102 ARG A O 1
ATOM 798 N N . LYS A 1 103 ? -6.918 1.569 -10.967 1.00 43.44 103 LYS A N 1
ATOM 799 C CA . LYS A 1 103 ? -5.625 0.991 -10.615 1.00 43.44 103 LYS A CA 1
ATOM 800 C C . LYS A 1 103 ? -5.554 1.136 -9.101 1.00 43.44 103 LYS A C 1
ATOM 802 O O . LYS A 1 103 ? -5.261 2.214 -8.605 1.00 43.44 103 LYS A O 1
ATOM 807 N N . SER A 1 104 ? -5.969 0.106 -8.371 1.00 47.59 104 SER A N 1
ATOM 808 C CA . SER A 1 104 ? -5.753 0.037 -6.941 1.00 47.59 104 SER A CA 1
ATOM 809 C C . SER A 1 104 ? -4.248 0.089 -6.809 1.00 47.59 104 SER A C 1
ATOM 811 O O . SER A 1 104 ? -3.558 -0.833 -7.254 1.00 47.59 104 SER A O 1
ATOM 813 N N . THR A 1 105 ? -3.765 1.233 -6.339 1.00 52.75 105 THR A N 1
ATOM 814 C CA . THR A 1 105 ? -2.373 1.560 -6.057 1.00 52.75 105 THR A CA 1
ATOM 815 C C . THR A 1 105 ? -1.889 0.641 -4.939 1.00 52.75 105 THR A C 1
ATOM 817 O O . THR A 1 105 ? -1.710 1.051 -3.800 1.00 52.75 105 THR A O 1
ATOM 820 N N . GLN A 1 106 ? -1.803 -0.657 -5.219 1.00 61.72 106 GLN A N 1
ATOM 821 C CA . GLN A 1 106 ? -1.148 -1.606 -4.339 1.00 61.72 106 GLN A CA 1
ATOM 822 C C . GLN A 1 106 ? 0.334 -1.304 -4.452 1.00 61.72 106 GLN A C 1
ATOM 824 O O . GLN A 1 106 ? 0.921 -1.543 -5.496 1.00 61.72 106 GLN A O 1
ATOM 829 N N . TYR A 1 107 ? 0.889 -0.707 -3.407 1.00 64.75 107 TYR A N 1
ATOM 830 C CA . TYR A 1 107 ? 2.286 -0.288 -3.362 1.00 64.75 107 TYR A CA 1
ATOM 831 C C . TYR A 1 107 ? 3.241 -1.500 -3.410 1.00 64.75 107 TYR A C 1
ATOM 833 O O . TYR A 1 107 ? 4.299 -1.446 -4.021 1.00 64.75 107 TYR A O 1
ATOM 841 N N . TYR A 1 108 ? 2.801 -2.646 -2.879 1.00 77.69 108 TYR A N 1
ATOM 842 C CA . TYR A 1 108 ? 3.552 -3.901 -2.886 1.00 77.69 108 TYR A CA 1
ATOM 843 C C . TYR A 1 108 ? 2.824 -5.003 -3.661 1.00 77.69 108 TYR A C 1
ATOM 845 O O . TYR A 1 108 ? 1.594 -5.084 -3.632 1.00 77.69 108 TYR A O 1
ATOM 853 N N . THR A 1 109 ? 3.593 -5.881 -4.302 1.00 79.44 109 THR A N 1
ATOM 854 C CA . THR A 1 109 ? 3.129 -7.134 -4.914 1.00 79.44 109 THR A CA 1
ATOM 855 C C . THR A 1 109 ? 3.755 -8.330 -4.198 1.00 79.44 109 THR A C 1
ATOM 857 O O . THR A 1 109 ? 4.844 -8.216 -3.643 1.00 79.44 109 THR A O 1
ATOM 860 N N . ILE A 1 110 ? 3.067 -9.471 -4.154 1.00 80.38 110 ILE A N 1
ATOM 861 C CA . ILE A 1 110 ? 3.584 -10.695 -3.529 1.00 80.38 110 ILE A CA 1
ATOM 862 C C . ILE A 1 110 ? 3.873 -11.695 -4.639 1.00 80.38 110 ILE A C 1
ATOM 864 O O . ILE A 1 110 ? 2.947 -12.171 -5.294 1.00 80.38 110 ILE A O 1
ATOM 868 N N . ILE A 1 111 ? 5.148 -12.016 -4.826 1.00 75.94 111 ILE A N 1
ATOM 869 C CA . ILE A 1 111 ? 5.613 -13.039 -5.765 1.00 75.94 111 ILE A CA 1
ATOM 870 C C . ILE A 1 111 ? 6.249 -14.130 -4.900 1.00 75.94 111 ILE A C 1
ATOM 872 O O . ILE A 1 111 ? 7.046 -13.834 -4.012 1.00 75.94 111 ILE A O 1
ATOM 876 N N . GLU A 1 112 ? 5.803 -15.378 -5.046 1.00 65.50 112 GLU A N 1
ATOM 877 C CA . GLU A 1 112 ? 6.314 -16.521 -4.261 1.00 65.50 112 GLU A CA 1
ATOM 878 C C . GLU A 1 112 ? 6.300 -16.308 -2.730 1.00 65.50 112 GLU A C 1
ATOM 880 O O . GLU A 1 112 ? 7.222 -16.672 -2.003 1.00 65.50 112 GLU A O 1
ATOM 885 N N . GLY A 1 113 ? 5.254 -15.654 -2.214 1.00 72.69 113 GLY A N 1
ATOM 886 C CA . GLY A 1 113 ? 5.114 -15.374 -0.779 1.00 72.69 113 GLY A CA 1
ATOM 887 C C . GLY A 1 113 ? 6.030 -14.267 -0.244 1.00 72.69 113 GLY A C 1
ATOM 888 O O . GLY A 1 113 ? 5.928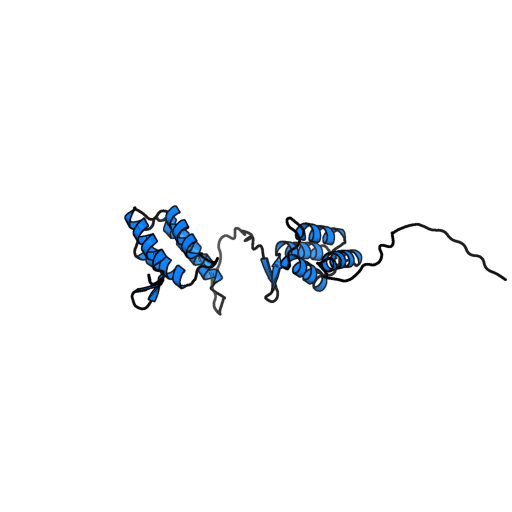 -13.918 0.932 1.00 72.69 113 GLY A O 1
ATOM 889 N N . THR A 1 114 ? 6.871 -13.663 -1.088 1.00 75.38 114 THR A N 1
ATOM 890 C CA . THR A 1 114 ? 7.711 -12.523 -0.717 1.00 75.38 114 THR A CA 1
ATOM 891 C C . THR A 1 114 ? 7.125 -11.217 -1.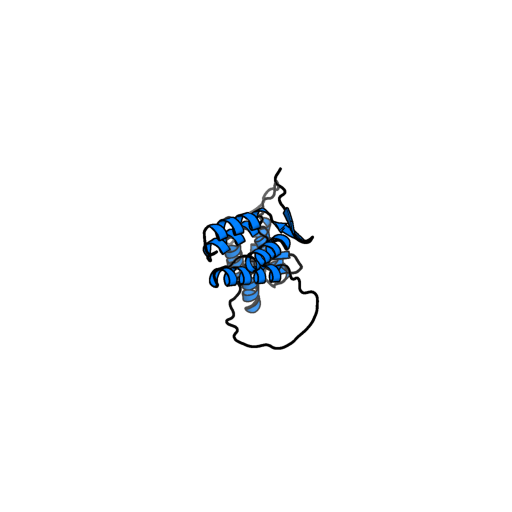252 1.00 75.38 114 THR A C 1
ATOM 893 O O . THR A 1 114 ? 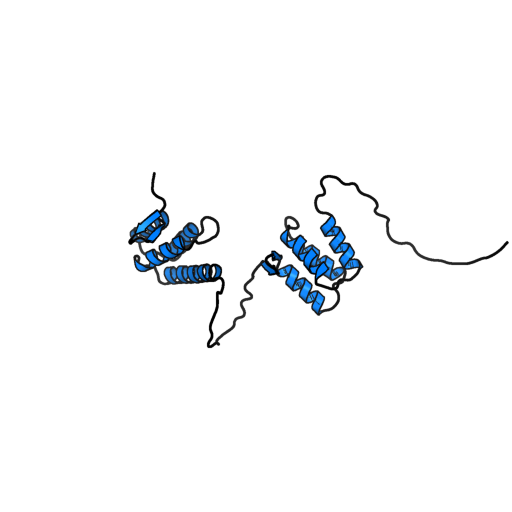6.632 -11.159 -2.375 1.00 75.38 114 THR A O 1
ATOM 896 N N . ARG A 1 115 ? 7.151 -10.159 -0.433 1.00 75.38 115 ARG A N 1
ATOM 897 C CA . ARG A 1 115 ? 6.717 -8.812 -0.822 1.00 75.38 115 ARG A CA 1
ATOM 898 C C . ARG A 1 115 ? 7.804 -8.122 -1.642 1.00 75.38 115 ARG A C 1
ATOM 900 O O . ARG A 1 115 ? 8.952 -8.066 -1.210 1.00 75.38 115 ARG A O 1
ATOM 907 N N . TYR A 1 116 ? 7.397 -7.563 -2.768 1.00 83.56 116 TYR A N 1
ATOM 908 C CA . TYR A 1 116 ? 8.207 -6.793 -3.701 1.00 83.56 116 TYR A CA 1
ATOM 909 C C . TYR A 1 116 ? 7.547 -5.453 -3.976 1.00 83.56 116 TYR A C 1
ATOM 911 O O . TYR A 1 116 ? 6.333 -5.301 -3.805 1.00 83.56 116 TYR A O 1
ATOM 919 N N . ASP A 1 117 ? 8.344 -4.491 -4.419 1.00 82.75 117 ASP A N 1
ATOM 920 C CA . ASP A 1 117 ? 7.819 -3.196 -4.808 1.00 82.75 117 ASP A CA 1
ATOM 921 C C . ASP A 1 117 ? 7.129 -3.306 -6.168 1.00 82.75 117 ASP A C 1
ATOM 923 O O . ASP A 1 117 ? 7.721 -3.741 -7.161 1.00 82.75 117 ASP A O 1
ATOM 927 N N . ARG A 1 118 ? 5.835 -2.984 -6.212 1.00 84.62 118 ARG A N 1
ATOM 928 C CA . ARG A 1 118 ? 5.046 -3.211 -7.423 1.00 84.62 118 ARG A CA 1
ATOM 929 C C . ARG A 1 118 ? 5.485 -2.277 -8.547 1.00 84.62 118 ARG A C 1
ATOM 931 O O . ARG A 1 118 ? 5.507 -2.712 -9.697 1.00 84.62 118 ARG A O 1
ATOM 938 N N . ALA A 1 119 ? 5.827 -1.030 -8.221 1.00 84.25 119 ALA A N 1
ATOM 939 C CA . ALA A 1 119 ? 6.220 -0.044 -9.219 1.00 84.25 119 ALA A CA 1
ATOM 940 C C . ALA A 1 119 ? 7.491 -0.497 -9.950 1.00 84.25 119 ALA A C 1
ATOM 942 O O . ALA A 1 119 ? 7.505 -0.533 -11.178 1.00 84.25 119 ALA A O 1
ATOM 943 N N . LEU A 1 120 ? 8.4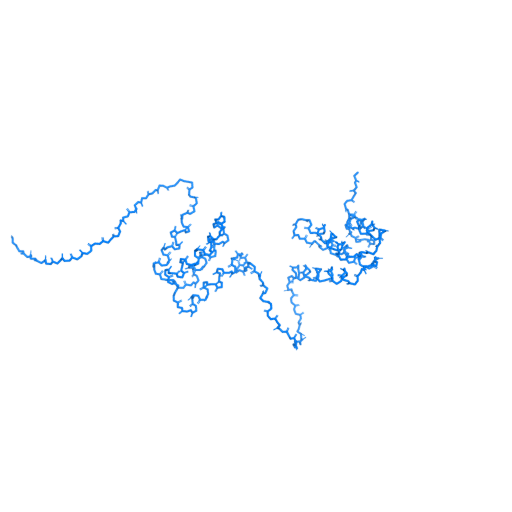95 -0.967 -9.201 1.00 85.00 120 LEU A N 1
ATOM 944 C CA . LEU A 1 120 ? 9.745 -1.492 -9.759 1.00 85.00 120 LEU A CA 1
ATOM 945 C C . LEU A 1 120 ? 9.538 -2.752 -10.611 1.00 85.00 120 LEU A C 1
ATOM 947 O O . LEU A 1 120 ? 10.138 -2.879 -11.676 1.00 85.00 120 LEU A O 1
ATOM 951 N N . ILE A 1 121 ? 8.676 -3.679 -10.178 1.00 86.69 121 ILE A N 1
ATOM 952 C CA . ILE A 1 121 ? 8.351 -4.874 -10.974 1.00 86.69 121 ILE A CA 1
ATOM 953 C C . ILE A 1 121 ? 7.648 -4.492 -12.281 1.00 86.69 121 ILE A C 1
ATOM 955 O O . ILE A 1 121 ? 8.003 -5.012 -13.337 1.00 86.69 121 ILE A O 1
ATOM 959 N N . GLU A 1 122 ? 6.650 -3.606 -12.228 1.00 87.31 122 GLU A N 1
ATOM 960 C CA . GLU A 1 122 ? 5.917 -3.173 -13.425 1.00 87.31 122 GLU A CA 1
ATOM 961 C C . GLU A 1 122 ? 6.836 -2.430 -14.406 1.00 87.31 122 GLU A C 1
ATOM 963 O O . GLU A 1 122 ? 6.733 -2.638 -15.615 1.00 87.31 122 GLU A O 1
ATOM 968 N N . GLU A 1 123 ? 7.759 -1.614 -13.900 1.00 86.06 123 GLU A N 1
ATOM 969 C CA . GLU A 1 123 ? 8.722 -0.880 -14.719 1.00 86.06 123 GLU A CA 1
ATOM 970 C C . GLU A 1 123 ? 9.751 -1.817 -15.370 1.00 86.06 123 GLU A C 1
ATOM 972 O O . GLU A 1 123 ? 9.957 -1.766 -16.585 1.00 86.06 123 GLU A O 1
ATOM 977 N N . ALA A 1 124 ? 10.306 -2.767 -14.609 1.00 86.25 124 ALA A N 1
ATOM 978 C CA . ALA A 1 124 ? 11.175 -3.809 -15.152 1.00 86.25 124 ALA A CA 1
ATOM 979 C C . ALA A 1 124 ? 10.468 -4.654 -16.223 1.00 86.25 124 ALA A C 1
ATOM 981 O O . ALA A 1 124 ? 11.060 -4.973 -17.255 1.00 86.25 124 ALA A O 1
ATOM 982 N N . GLN A 1 125 ? 9.185 -4.968 -16.022 1.00 86.88 125 GLN A N 1
ATOM 983 C CA . GLN A 1 125 ? 8.364 -5.653 -17.020 1.00 86.88 125 GLN A CA 1
ATOM 984 C C . GLN A 1 125 ? 8.149 -4.819 -18.283 1.00 86.88 125 GLN A C 1
ATOM 986 O O . GLN A 1 125 ? 8.117 -5.387 -19.373 1.00 86.88 125 GLN A O 1
ATOM 991 N N . ASP A 1 126 ? 7.955 -3.504 -18.168 1.00 87.62 126 ASP A N 1
ATOM 992 C CA . ASP A 1 126 ? 7.803 -2.632 -19.337 1.00 87.62 126 ASP A CA 1
ATOM 993 C C . ASP A 1 126 ? 9.094 -2.594 -20.159 1.00 87.62 126 ASP A C 1
ATOM 995 O O . ASP A 1 126 ? 9.057 -2.796 -21.376 1.00 87.62 126 ASP A O 1
ATOM 999 N N . TYR A 1 127 ? 10.244 -2.455 -19.494 1.00 84.62 127 TYR A N 1
ATOM 1000 C CA . TYR A 1 127 ? 11.546 -2.533 -20.153 1.00 84.62 127 TYR A CA 1
ATOM 1001 C C . TYR A 1 127 ? 11.767 -3.893 -20.815 1.00 84.62 127 TYR A C 1
ATOM 1003 O O . TYR A 1 127 ? 12.114 -3.936 -21.994 1.00 84.62 127 TYR A O 1
ATOM 1011 N N . ALA A 1 128 ? 11.461 -4.989 -20.116 1.00 84.19 128 ALA A N 1
ATOM 1012 C CA . ALA A 1 128 ? 11.578 -6.343 -20.651 1.00 84.19 128 ALA A CA 1
ATOM 1013 C C . ALA A 1 128 ? 10.659 -6.606 -21.859 1.00 84.19 128 ALA A C 1
ATOM 1015 O O . ALA A 1 128 ? 11.012 -7.362 -22.764 1.00 84.19 128 ALA A O 1
ATOM 1016 N N . LYS A 1 129 ? 9.472 -5.983 -21.905 1.00 84.81 129 LYS A N 1
ATOM 1017 C CA . LYS A 1 129 ? 8.564 -6.058 -23.066 1.00 84.81 129 LYS A CA 1
ATOM 1018 C C . LYS A 1 129 ? 9.105 -5.299 -24.273 1.00 84.81 129 LYS A C 1
ATOM 1020 O O . LYS A 1 129 ? 8.835 -5.696 -25.404 1.00 84.81 129 LYS A O 1
ATOM 1025 N N . ARG A 1 130 ? 9.825 -4.199 -24.038 1.00 79.06 130 ARG A N 1
ATOM 1026 C CA . ARG A 1 130 ? 10.451 -3.379 -25.085 1.00 79.06 130 ARG A CA 1
ATOM 1027 C C . ARG A 1 130 ? 11.737 -4.008 -25.625 1.00 79.06 130 ARG A C 1
ATOM 1029 O O . ARG A 1 130 ? 12.084 -3.753 -26.774 1.00 79.06 130 ARG A O 1
ATOM 1036 N N . GLY A 1 131 ? 12.422 -4.825 -24.828 1.00 80.44 131 GLY A N 1
ATOM 1037 C CA . GLY A 1 131 ? 13.655 -5.508 -25.207 1.00 80.44 131 GLY A CA 1
ATOM 1038 C C . GLY A 1 131 ? 14.465 -5.943 -23.987 1.00 80.44 131 GLY A C 1
ATOM 1039 O O . GLY A 1 131 ? 13.924 -6.113 -22.900 1.00 80.44 131 GLY A O 1
ATOM 1040 N N . ALA A 1 132 ? 15.774 -6.129 -24.154 1.00 81.94 132 ALA A N 1
ATOM 1041 C CA . ALA A 1 132 ? 16.659 -6.321 -23.008 1.00 81.94 132 ALA A CA 1
ATOM 1042 C C . ALA A 1 132 ? 16.714 -5.041 -22.159 1.00 81.94 132 ALA A C 1
ATOM 1044 O O . ALA A 1 132 ? 16.686 -3.930 -22.696 1.00 81.94 132 ALA A O 1
ATOM 1045 N N . ILE A 1 133 ? 16.814 -5.193 -20.837 1.00 83.75 133 ILE A N 1
ATOM 1046 C CA . ILE A 1 133 ? 16.987 -4.049 -19.936 1.00 83.75 133 ILE A CA 1
ATOM 1047 C C . ILE A 1 133 ? 18.402 -3.499 -20.150 1.00 83.75 133 ILE A C 1
ATOM 1049 O O . ILE A 1 133 ? 19.387 -4.131 -19.767 1.00 83.75 133 ILE A O 1
ATOM 1053 N N . THR A 1 134 ? 18.499 -2.338 -20.794 1.00 88.19 134 THR A N 1
ATOM 1054 C CA . THR A 1 134 ? 19.764 -1.640 -21.058 1.00 88.19 134 THR A CA 1
ATOM 1055 C C . THR A 1 134 ? 20.290 -0.936 -19.804 1.00 88.19 134 THR A C 1
ATOM 1057 O O . THR A 1 134 ? 19.588 -0.813 -18.797 1.00 88.19 134 THR A O 1
ATOM 1060 N N . LEU A 1 135 ? 21.526 -0.428 -19.864 1.00 85.12 135 LEU A N 1
ATOM 1061 C CA . LEU A 1 135 ? 22.136 0.350 -18.777 1.00 85.12 135 LEU A CA 1
ATOM 1062 C C . LEU A 1 135 ? 21.251 1.532 -18.336 1.00 85.12 135 LEU A C 1
ATOM 1064 O O . LEU A 1 135 ? 21.108 1.787 -17.141 1.00 85.12 135 LEU A O 1
ATOM 1068 N N . GLU A 1 136 ? 20.637 2.241 -19.286 1.00 85.19 136 GLU A N 1
ATOM 1069 C CA . GLU A 1 136 ? 19.750 3.377 -19.001 1.00 85.19 136 GLU A CA 1
ATOM 1070 C C . GLU A 1 136 ? 18.493 2.934 -18.246 1.00 85.19 136 GLU A C 1
ATOM 1072 O O . GLU A 1 136 ? 18.124 3.538 -17.241 1.00 85.19 136 GLU A O 1
ATOM 1077 N N . ALA A 1 137 ? 17.873 1.835 -18.684 1.00 84.56 137 ALA A N 1
ATOM 1078 C CA . ALA A 1 137 ? 16.715 1.255 -18.014 1.00 84.56 137 ALA A CA 1
ATOM 1079 C C . ALA A 1 137 ? 17.058 0.794 -16.587 1.00 84.56 137 ALA A C 1
ATOM 1081 O O . ALA A 1 137 ? 16.311 1.071 -15.651 1.00 84.56 137 ALA A O 1
ATOM 1082 N N . ALA A 1 138 ? 18.220 0.164 -16.396 1.00 85.69 138 ALA A N 1
ATOM 1083 C CA . ALA A 1 138 ? 18.714 -0.227 -15.077 1.00 85.69 138 ALA A CA 1
ATOM 1084 C C . ALA A 1 138 ? 19.031 0.977 -14.172 1.00 85.69 138 ALA A C 1
ATOM 1086 O O . ALA A 1 138 ? 18.787 0.922 -12.967 1.00 85.69 138 ALA A O 1
ATOM 1087 N N . THR A 1 139 ? 19.538 2.072 -14.741 1.00 86.62 139 THR A N 1
ATOM 1088 C CA . THR A 1 139 ? 19.818 3.312 -14.002 1.00 86.62 139 THR A CA 1
ATOM 1089 C C . THR A 1 139 ? 18.526 3.983 -13.543 1.00 86.62 139 THR A C 1
ATOM 1091 O O . THR A 1 139 ? 18.450 4.412 -12.395 1.00 86.62 139 THR A O 1
ATOM 1094 N N . ASN A 1 140 ? 17.497 4.021 -14.395 1.00 86.88 140 ASN A N 1
ATOM 1095 C CA . ASN A 1 140 ? 16.174 4.526 -14.021 1.00 86.88 140 ASN A CA 1
ATOM 1096 C C . ASN A 1 140 ? 15.536 3.658 -12.931 1.00 86.88 140 ASN A C 1
ATOM 1098 O O . ASN A 1 140 ? 15.139 4.192 -11.899 1.00 86.88 140 ASN A O 1
ATOM 1102 N N . LEU A 1 141 ? 15.554 2.330 -13.095 1.00 86.19 141 LEU A N 1
ATOM 1103 C CA . LEU A 1 141 ? 15.092 1.382 -12.072 1.00 86.19 141 LEU A CA 1
ATOM 1104 C C . LEU A 1 141 ? 15.788 1.612 -10.725 1.00 86.19 141 LEU A C 1
ATOM 1106 O O . LEU A 1 141 ? 15.140 1.625 -9.680 1.00 86.19 141 LEU A O 1
ATOM 1110 N N . TRP A 1 142 ? 17.107 1.818 -10.737 1.00 86.12 142 TRP A N 1
ATOM 1111 C CA . TRP A 1 142 ? 17.865 2.137 -9.530 1.00 86.12 142 TRP A CA 1
ATOM 1112 C C . TRP A 1 142 ? 17.491 3.502 -8.943 1.00 86.12 142 TRP A C 1
ATOM 1114 O O . TRP A 1 142 ? 17.337 3.607 -7.732 1.00 86.12 142 TRP A O 1
ATOM 1124 N N . ALA A 1 143 ? 17.327 4.538 -9.767 1.00 85.06 143 ALA A N 1
ATOM 1125 C CA . ALA A 1 143 ? 16.932 5.867 -9.308 1.00 85.06 143 ALA A CA 1
ATOM 1126 C C . ALA A 1 143 ? 15.545 5.847 -8.649 1.00 85.06 143 ALA A C 1
ATOM 1128 O O . ALA A 1 143 ? 15.376 6.423 -7.579 1.00 85.06 143 ALA A O 1
ATOM 1129 N N . HIS A 1 144 ? 14.591 5.117 -9.233 1.00 80.62 144 HIS A N 1
ATOM 1130 C CA . HIS A 1 144 ? 13.266 4.903 -8.655 1.00 80.62 144 HIS A CA 1
ATOM 1131 C C . HIS A 1 144 ? 13.318 4.090 -7.353 1.00 80.62 144 HIS A C 1
ATOM 1133 O O . HIS A 1 144 ? 12.588 4.402 -6.419 1.00 80.62 144 HIS A O 1
ATOM 1139 N N . ALA A 1 145 ? 14.210 3.098 -7.258 1.00 81.69 145 ALA A N 1
ATOM 1140 C CA . ALA A 1 145 ? 14.452 2.317 -6.037 1.00 81.69 145 ALA A CA 1
ATOM 1141 C C . ALA A 1 145 ? 15.254 3.071 -4.958 1.00 81.69 145 ALA A C 1
ATOM 1143 O O . ALA A 1 145 ? 15.356 2.620 -3.819 1.00 81.69 145 ALA A O 1
ATOM 1144 N N . HIS A 1 146 ? 15.912 4.168 -5.327 1.00 76.38 146 HIS A N 1
ATOM 1145 C CA . HIS A 1 146 ? 16.703 5.013 -4.437 1.00 76.38 146 HIS A CA 1
ATOM 1146 C C . HIS A 1 146 ? 16.000 6.343 -4.138 1.00 76.38 146 HIS A C 1
ATOM 1148 O O . HIS A 1 146 ? 16.623 7.273 -3.622 1.00 76.38 146 HIS A O 1
ATOM 1154 N N . ASP A 1 147 ? 14.707 6.449 -4.446 1.00 66.38 147 ASP A N 1
ATOM 1155 C CA . ASP A 1 147 ? 13.947 7.664 -4.196 1.00 66.38 147 ASP A CA 1
ATOM 1156 C C . ASP A 1 147 ? 13.702 7.840 -2.684 1.00 66.38 147 ASP A C 1
ATOM 1158 O O . ASP A 1 147 ? 13.135 6.990 -1.996 1.00 66.38 147 ASP A O 1
ATOM 1162 N N . GLY A 1 148 ? 14.181 8.955 -2.129 1.00 63.25 148 GLY A N 1
ATOM 1163 C CA . GLY A 1 148 ? 13.972 9.316 -0.726 1.00 63.25 148 GLY A CA 1
ATOM 1164 C C . GLY A 1 148 ? 15.098 8.911 0.237 1.00 63.25 148 GLY A C 1
ATOM 1165 O O . GLY A 1 148 ? 16.248 9.315 0.083 1.00 63.25 148 GLY A O 1
ATOM 1166 N N . LYS A 1 149 ? 14.755 8.218 1.336 1.00 61.41 149 LYS A N 1
ATOM 1167 C CA . LYS A 1 149 ? 15.612 8.070 2.540 1.00 61.41 149 LYS A CA 1
ATOM 1168 C C . LYS A 1 149 ? 16.655 6.940 2.448 1.00 61.41 149 LYS A C 1
ATOM 1170 O O . LYS A 1 149 ? 17.277 6.603 3.457 1.00 61.41 149 LYS A O 1
ATOM 1175 N N . GLY A 1 150 ? 16.841 6.380 1.254 1.00 64.88 150 GLY A N 1
ATOM 1176 C CA . GLY A 1 150 ? 17.717 5.248 0.961 1.00 64.88 150 GLY A CA 1
ATOM 1177 C C . GLY A 1 150 ? 16.946 3.990 0.560 1.00 64.88 150 GLY A C 1
ATOM 1178 O O . GLY A 1 150 ? 15.755 3.871 0.822 1.00 64.88 150 GLY A O 1
ATOM 1179 N N . VAL A 1 151 ? 17.661 3.042 -0.053 1.00 72.38 151 VAL A N 1
ATOM 1180 C CA . VAL A 1 151 ? 17.080 1.783 -0.543 1.00 72.38 151 VAL A CA 1
ATOM 1181 C C . VAL A 1 151 ? 16.694 0.898 0.643 1.00 72.38 151 VAL A C 1
ATOM 1183 O O . VAL A 1 151 ? 17.512 0.640 1.532 1.00 72.38 151 VAL A O 1
ATOM 1186 N N . THR A 1 152 ? 15.469 0.401 0.655 1.00 76.94 152 THR A N 1
ATOM 1187 C CA . THR A 1 152 ? 14.940 -0.568 1.618 1.00 76.94 152 THR A CA 1
ATOM 1188 C C . THR A 1 152 ? 15.261 -2.006 1.199 1.00 76.94 152 THR A C 1
ATOM 1190 O O . THR A 1 152 ? 15.629 -2.291 0.057 1.00 76.94 152 THR A O 1
ATOM 1193 N N . ASP A 1 153 ? 15.130 -2.959 2.124 1.00 78.12 153 ASP A N 1
ATOM 1194 C CA . ASP A 1 153 ? 15.357 -4.382 1.830 1.00 78.12 153 ASP A CA 1
ATOM 1195 C C . ASP A 1 153 ? 14.399 -4.923 0.763 1.00 78.12 153 ASP A C 1
ATOM 1197 O O . ASP A 1 153 ? 14.775 -5.784 -0.034 1.00 78.12 153 ASP A O 1
ATOM 1201 N N . THR A 1 154 ? 13.185 -4.372 0.700 1.00 77.56 154 THR A N 1
ATOM 1202 C CA . THR A 1 154 ? 12.174 -4.704 -0.309 1.00 77.56 154 THR A CA 1
ATOM 1203 C C . THR A 1 154 ? 12.629 -4.298 -1.711 1.00 77.56 154 THR A C 1
ATOM 1205 O O . THR A 1 154 ? 12.544 -5.099 -2.642 1.00 77.56 154 THR A O 1
ATOM 1208 N N . GLU A 1 155 ? 13.168 -3.090 -1.872 1.00 83.19 155 GLU A N 1
ATOM 1209 C CA . GLU A 1 155 ? 13.651 -2.573 -3.160 1.00 83.19 155 GLU A CA 1
ATOM 1210 C C . GLU A 1 155 ? 14.888 -3.342 -3.641 1.00 83.19 155 GLU A C 1
ATOM 1212 O O . GLU A 1 155 ? 14.929 -3.794 -4.786 1.00 83.19 155 GLU A O 1
ATOM 1217 N N . ARG A 1 156 ? 15.848 -3.616 -2.741 1.00 82.62 156 ARG A N 1
ATOM 1218 C CA . ARG A 1 156 ? 17.016 -4.470 -3.042 1.00 82.62 156 ARG A CA 1
ATOM 1219 C C . ARG A 1 156 ? 16.603 -5.842 -3.562 1.00 82.62 156 ARG A C 1
ATOM 1221 O O . ARG A 1 156 ? 17.120 -6.319 -4.571 1.00 82.62 156 ARG A O 1
ATOM 1228 N N . ARG A 1 157 ? 15.656 -6.481 -2.873 1.00 82.38 157 ARG A N 1
ATOM 1229 C CA . ARG A 1 157 ? 15.169 -7.813 -3.240 1.00 82.38 157 ARG A CA 1
ATOM 1230 C C . ARG A 1 157 ? 14.414 -7.795 -4.565 1.00 82.38 157 ARG A C 1
ATOM 1232 O O . ARG A 1 157 ? 14.516 -8.747 -5.332 1.00 82.38 157 ARG A O 1
ATOM 1239 N N . THR A 1 158 ? 13.699 -6.707 -4.841 1.00 86.06 158 THR A N 1
ATOM 1240 C CA . THR A 1 158 ? 13.003 -6.492 -6.114 1.00 86.06 158 THR A CA 1
ATOM 1241 C C . THR A 1 158 ? 13.992 -6.408 -7.273 1.00 86.06 158 THR A C 1
ATOM 1243 O O . THR A 1 158 ? 13.843 -7.143 -8.244 1.00 86.06 158 THR A O 1
ATOM 1246 N N . LEU A 1 159 ? 15.063 -5.623 -7.140 1.00 84.75 159 LEU A N 1
ATOM 1247 C CA . LEU A 1 159 ? 16.125 -5.545 -8.151 1.00 84.75 159 LEU A CA 1
ATOM 1248 C C . LEU A 1 159 ? 16.849 -6.886 -8.346 1.00 84.75 159 LEU A C 1
ATOM 1250 O O . LEU A 1 159 ? 17.149 -7.269 -9.474 1.00 84.75 159 LEU A O 1
ATOM 1254 N N . GLN A 1 160 ? 17.085 -7.635 -7.265 1.00 84.19 160 GLN A N 1
ATOM 1255 C CA . GLN A 1 160 ? 17.671 -8.974 -7.355 1.00 84.19 160 GLN A CA 1
ATOM 1256 C C . GLN A 1 160 ? 16.758 -9.958 -8.099 1.00 84.19 160 GLN A C 1
ATOM 1258 O O . GLN A 1 160 ? 17.244 -10.756 -8.895 1.00 84.19 160 GLN A O 1
ATOM 1263 N N . HIS A 1 161 ? 15.446 -9.897 -7.868 1.00 84.00 161 HIS A N 1
ATOM 1264 C CA . HIS A 1 161 ? 14.485 -10.713 -8.607 1.00 84.00 161 HIS A CA 1
ATOM 1265 C C . HIS A 1 161 ? 14.467 -10.330 -10.093 1.00 84.00 161 HIS A C 1
ATOM 1267 O O . HIS A 1 161 ? 14.478 -11.207 -10.951 1.00 84.00 161 HIS A O 1
ATOM 1273 N N . VAL A 1 162 ? 14.551 -9.033 -10.409 1.00 84.88 162 VAL A N 1
ATOM 1274 C CA . VAL A 1 162 ? 14.630 -8.564 -11.798 1.00 84.88 162 VAL A CA 1
ATOM 1275 C C . VAL A 1 162 ? 15.876 -9.104 -12.513 1.00 84.88 162 VAL A C 1
ATOM 1277 O O . VAL A 1 162 ? 15.772 -9.537 -13.657 1.00 84.88 162 VAL A O 1
ATOM 1280 N N . LEU A 1 163 ? 17.025 -9.149 -11.828 1.00 82.75 163 LEU A N 1
ATOM 1281 C CA . LEU A 1 163 ? 18.267 -9.747 -12.339 1.00 82.75 163 LEU A CA 1
ATOM 1282 C C . LEU A 1 163 ? 18.155 -11.250 -12.647 1.00 82.75 163 LEU A C 1
ATOM 1284 O O . LEU A 1 163 ? 18.891 -11.751 -13.490 1.00 82.75 163 LEU A O 1
ATOM 1288 N N . GLN A 1 164 ? 17.292 -11.977 -11.934 1.00 81.31 164 GLN A N 1
ATOM 1289 C CA . GLN A 1 164 ? 17.132 -13.426 -12.089 1.00 81.31 164 GLN A CA 1
ATOM 1290 C C . GLN A 1 164 ? 16.079 -13.792 -13.141 1.00 81.31 164 GLN A C 1
ATOM 1292 O O . GLN A 1 164 ? 16.255 -14.769 -13.863 1.00 81.31 164 GLN A O 1
ATOM 1297 N N . GLU A 1 165 ? 14.993 -13.023 -13.207 1.00 83.44 165 GLU A N 1
ATOM 1298 C CA . GLU A 1 165 ? 13.820 -13.323 -14.034 1.00 83.44 165 GLU A CA 1
ATOM 1299 C C . GLU A 1 165 ? 13.933 -12.738 -15.454 1.00 83.44 165 GLU A C 1
ATOM 1301 O O . GLU A 1 165 ? 13.457 -13.333 -16.423 1.00 83.44 165 GLU A O 1
ATOM 1306 N N . TYR A 1 166 ? 14.569 -11.570 -15.608 1.00 83.69 166 TYR A N 1
ATOM 1307 C CA . TYR A 1 166 ? 14.648 -10.865 -16.890 1.00 83.69 166 TYR A CA 1
ATOM 1308 C C . TYR A 1 166 ? 16.038 -10.942 -17.515 1.00 83.69 166 TYR A C 1
ATOM 1310 O O . TYR A 1 166 ? 17.046 -11.175 -16.856 1.00 83.69 166 TYR A O 1
ATOM 1318 N N . LYS A 1 167 ? 16.089 -10.710 -18.830 1.00 82.50 167 LYS A N 1
ATOM 1319 C CA . LYS A 1 167 ? 17.344 -10.566 -19.570 1.00 82.50 167 LYS A CA 1
ATOM 1320 C C . LYS A 1 167 ? 17.768 -9.103 -19.559 1.00 82.50 167 LYS A C 1
ATOM 1322 O O . LYS A 1 167 ? 17.087 -8.251 -20.135 1.00 82.50 167 LYS A O 1
ATOM 1327 N N . LEU A 1 168 ? 18.893 -8.832 -18.915 1.00 83.00 168 LEU A N 1
ATOM 1328 C CA . LEU A 1 168 ? 19.525 -7.521 -18.897 1.00 83.00 168 LEU A CA 1
ATOM 1329 C C . LEU A 1 168 ? 20.781 -7.535 -19.761 1.00 83.00 168 LEU A C 1
ATOM 1331 O O . LEU A 1 168 ? 21.329 -8.590 -20.077 1.00 83.00 168 LEU A O 1
ATOM 1335 N N . ASP A 1 169 ? 21.214 -6.347 -20.148 1.00 87.69 169 ASP A N 1
ATOM 1336 C CA . ASP A 1 169 ? 22.502 -6.160 -20.792 1.00 87.69 169 ASP A CA 1
ATOM 1337 C C . ASP A 1 169 ? 23.658 -6.389 -19.798 1.00 87.69 169 ASP A C 1
ATOM 1339 O O . ASP A 1 169 ? 23.504 -6.164 -18.593 1.00 87.69 169 ASP A O 1
ATOM 1343 N N . ALA A 1 170 ? 24.828 -6.811 -20.284 1.00 81.38 170 ALA A N 1
ATOM 1344 C CA . ALA A 1 170 ? 25.979 -7.109 -19.431 1.00 81.38 170 ALA A CA 1
ATOM 1345 C C . ALA A 1 170 ? 26.432 -5.884 -18.617 1.00 81.38 170 ALA A C 1
ATOM 1347 O O . ALA A 1 170 ? 26.852 -6.022 -17.464 1.00 81.38 170 ALA A O 1
ATOM 1348 N N . ASP A 1 171 ? 26.318 -4.683 -19.186 1.00 81.44 171 ASP A N 1
ATOM 1349 C CA . ASP A 1 171 ? 26.617 -3.426 -18.500 1.00 81.44 171 ASP A CA 1
ATOM 1350 C C . ASP A 1 171 ? 25.547 -3.080 -17.445 1.00 81.44 171 ASP A C 1
ATOM 1352 O O . ASP A 1 171 ? 25.863 -2.624 -16.341 1.00 81.44 171 ASP A O 1
ATOM 1356 N N . ALA A 1 172 ? 24.278 -3.373 -17.741 1.00 82.50 172 ALA A N 1
ATOM 1357 C CA . ALA A 1 172 ? 23.154 -3.170 -16.828 1.00 82.50 172 ALA A CA 1
ATOM 1358 C C . ALA A 1 172 ? 23.222 -4.104 -15.608 1.00 82.50 172 ALA A C 1
ATOM 1360 O O . ALA A 1 172 ? 23.053 -3.658 -14.469 1.00 82.50 172 ALA A O 1
ATOM 1361 N N . GLU A 1 173 ? 23.526 -5.388 -15.826 1.00 82.25 173 GLU A N 1
ATOM 1362 C CA . GLU A 1 173 ? 23.722 -6.359 -14.747 1.00 82.25 173 GLU A CA 1
ATOM 1363 C C . GLU A 1 173 ? 24.875 -5.962 -13.828 1.00 82.25 173 GLU A C 1
ATOM 1365 O O . GLU A 1 173 ? 24.744 -6.032 -12.605 1.00 82.25 173 GLU A O 1
ATOM 1370 N N . GLN A 1 174 ? 26.008 -5.543 -14.397 1.00 81.62 174 GLN A N 1
ATOM 1371 C CA . GLN A 1 174 ? 27.175 -5.131 -13.619 1.00 81.62 174 GLN A CA 1
ATOM 1372 C C . GLN A 1 174 ? 26.877 -3.906 -12.755 1.00 81.62 174 GLN A C 1
ATOM 1374 O O . GLN A 1 174 ? 27.271 -3.879 -11.586 1.00 81.62 174 GLN A O 1
ATOM 1379 N N . LEU A 1 175 ? 26.143 -2.924 -13.290 1.00 83.50 175 LEU A N 1
ATOM 1380 C CA . LEU A 1 175 ? 25.718 -1.752 -12.531 1.00 83.50 175 LEU A CA 1
ATOM 1381 C C . LEU A 1 175 ? 24.810 -2.152 -11.363 1.00 83.50 175 LEU A C 1
ATOM 1383 O O . LEU A 1 175 ? 25.117 -1.807 -10.221 1.00 83.50 175 LEU A O 1
ATOM 1387 N N . LEU A 1 176 ? 23.756 -2.937 -11.618 1.00 82.25 176 LEU A N 1
ATOM 1388 C CA . LEU A 1 176 ? 22.812 -3.373 -10.581 1.00 82.25 176 LEU A CA 1
ATOM 1389 C C . LEU A 1 176 ? 23.477 -4.255 -9.515 1.00 82.25 176 LEU A C 1
ATOM 1391 O O . LEU A 1 176 ? 23.263 -4.060 -8.320 1.00 82.25 176 LEU A O 1
ATOM 1395 N N . ARG A 1 177 ? 24.352 -5.186 -9.910 1.00 81.25 177 ARG A N 1
ATOM 1396 C CA . ARG A 1 177 ? 25.127 -5.999 -8.960 1.00 81.25 177 ARG A CA 1
ATOM 1397 C C . ARG A 1 177 ? 26.058 -5.140 -8.114 1.00 81.25 177 ARG A C 1
ATOM 1399 O O . ARG A 1 177 ? 26.166 -5.374 -6.913 1.00 81.25 177 ARG A O 1
ATOM 1406 N N . ARG A 1 178 ? 26.705 -4.133 -8.705 1.00 80.62 178 ARG A N 1
ATOM 1407 C CA . ARG A 1 178 ? 27.596 -3.218 -7.982 1.00 80.62 178 ARG A CA 1
ATOM 1408 C C . ARG A 1 178 ? 26.842 -2.393 -6.941 1.00 80.62 178 ARG A C 1
ATOM 1410 O O . ARG A 1 178 ? 27.321 -2.291 -5.814 1.00 80.62 178 ARG A O 1
ATOM 1417 N N . VAL A 1 179 ? 25.684 -1.832 -7.290 1.00 77.00 179 VAL A N 1
ATOM 1418 C CA . VAL A 1 179 ? 24.884 -1.019 -6.353 1.00 77.00 179 VAL A CA 1
ATOM 1419 C C . VAL A 1 179 ? 24.241 -1.866 -5.251 1.00 77.00 179 VAL A C 1
ATOM 1421 O O . VAL A 1 179 ? 24.170 -1.421 -4.110 1.00 77.00 179 VAL A O 1
ATOM 1424 N N . LEU A 1 180 ? 23.861 -3.116 -5.543 1.00 75.56 180 LEU A N 1
ATOM 1425 C CA . LEU A 1 180 ? 23.336 -4.053 -4.542 1.00 75.56 180 LEU A CA 1
ATOM 1426 C C . LEU A 1 180 ? 24.430 -4.595 -3.605 1.00 75.56 180 LEU A C 1
ATOM 1428 O O . LEU A 1 180 ? 24.199 -4.728 -2.404 1.00 75.56 180 LEU A O 1
ATOM 1432 N N . ASN A 1 181 ? 25.634 -4.861 -4.123 1.00 69.06 181 ASN A N 1
ATOM 1433 C CA . ASN A 1 181 ? 26.779 -5.339 -3.337 1.00 69.06 181 ASN A CA 1
ATOM 1434 C C . ASN A 1 181 ? 27.451 -4.228 -2.499 1.00 69.06 181 ASN A C 1
ATOM 1436 O O . ASN A 1 181 ? 28.302 -4.512 -1.659 1.00 69.06 181 ASN A O 1
ATOM 1440 N N . ALA A 1 182 ? 27.057 -2.965 -2.695 1.00 57.31 182 ALA A N 1
ATOM 1441 C CA . ALA A 1 182 ? 27.460 -1.822 -1.874 1.00 57.31 182 ALA A CA 1
ATOM 1442 C C . ALA A 1 182 ? 26.608 -1.646 -0.592 1.00 57.31 182 ALA A C 1
ATOM 1444 O O . ALA A 1 182 ? 26.647 -0.586 0.032 1.00 57.31 182 ALA A O 1
ATOM 1445 N N . GLY A 1 183 ? 25.840 -2.664 -0.178 1.00 44.78 183 GLY A N 1
ATOM 1446 C CA . GLY A 1 183 ? 25.232 -2.722 1.159 1.00 44.78 183 GLY A CA 1
ATOM 1447 C C . GLY A 1 183 ? 26.293 -2.767 2.275 1.00 44.78 183 GLY A C 1
ATOM 1448 O O . GLY A 1 183 ? 27.438 -3.143 2.010 1.00 44.78 183 GLY A O 1
ATOM 1449 N N . PRO A 1 184 ? 25.963 -2.372 3.524 1.00 38.16 184 PRO A N 1
ATOM 1450 C CA . PRO A 1 184 ? 26.949 -2.208 4.586 1.00 38.16 184 PRO A CA 1
ATOM 1451 C C . PRO A 1 184 ? 27.597 -3.555 4.912 1.00 38.16 184 PRO A C 1
ATOM 1453 O O . PRO A 1 184 ? 27.011 -4.398 5.584 1.00 38.16 184 PRO A O 1
ATOM 1456 N N . ARG A 1 185 ? 28.827 -3.755 4.437 1.00 36.06 185 ARG A N 1
ATOM 1457 C CA . ARG A 1 185 ? 29.700 -4.827 4.908 1.00 36.06 185 ARG A CA 1
ATOM 1458 C C . ARG A 1 185 ? 30.355 -4.336 6.200 1.00 36.06 185 ARG A C 1
ATOM 1460 O O . ARG A 1 185 ? 31.150 -3.393 6.124 1.00 36.06 185 ARG A O 1
ATOM 1467 N N . PRO A 1 186 ? 30.076 -4.921 7.379 1.00 41.53 186 PRO A N 1
ATOM 1468 C CA . PRO A 1 186 ? 30.956 -4.734 8.515 1.00 41.53 186 PRO A CA 1
ATOM 1469 C C . PRO A 1 186 ? 32.230 -5.528 8.213 1.00 41.53 186 PRO A C 1
ATOM 1471 O O . PRO A 1 186 ? 32.318 -6.718 8.485 1.00 41.53 186 PRO A O 1
ATOM 1474 N N . GLY A 1 187 ? 33.187 -4.843 7.588 1.00 46.50 187 GLY A N 1
ATOM 1475 C CA . GLY A 1 187 ? 34.562 -5.301 7.444 1.00 46.50 187 GLY A CA 1
ATOM 1476 C C . GLY A 1 187 ? 34.834 -6.203 6.247 1.00 46.50 187 GLY A C 1
ATOM 1477 O O . GLY A 1 187 ? 35.081 -7.381 6.434 1.00 46.50 187 GLY A O 1
ATOM 1478 N N . GLU A 1 188 ? 34.934 -5.640 5.038 1.00 35.12 188 GLU A N 1
ATOM 1479 C CA . GLU A 1 188 ? 36.014 -6.095 4.155 1.00 35.12 188 GLU A CA 1
ATOM 1480 C C . GLU A 1 188 ? 36.408 -5.046 3.116 1.00 35.12 188 GLU A C 1
ATOM 1482 O O . GLU A 1 188 ? 35.575 -4.343 2.538 1.00 35.12 188 GLU A O 1
ATOM 1487 N N . ALA A 1 189 ? 37.718 -4.940 2.940 1.00 41.50 189 ALA A N 1
ATOM 1488 C CA . ALA A 1 189 ? 38.440 -3.912 2.224 1.00 41.50 189 ALA A CA 1
ATOM 1489 C C . ALA A 1 189 ? 38.095 -3.811 0.726 1.00 41.50 189 ALA A C 1
ATOM 1491 O O . ALA A 1 189 ? 37.516 -4.702 0.100 1.00 41.50 189 ALA A O 1
ATOM 1492 N N . THR A 1 190 ? 38.477 -2.665 0.167 1.00 40.97 190 THR A N 1
ATOM 1493 C CA . THR A 1 190 ? 38.636 -2.392 -1.266 1.00 40.97 190 THR A CA 1
ATOM 1494 C C . THR A 1 190 ? 39.603 -3.408 -1.913 1.00 40.97 190 THR A C 1
ATOM 1496 O O . THR A 1 190 ? 40.401 -4.028 -1.209 1.00 40.97 190 THR A O 1
ATOM 1499 N N . PRO A 1 191 ? 39.572 -3.587 -3.248 1.00 50.41 191 PRO A N 1
ATOM 1500 C CA . PRO A 1 191 ? 40.409 -2.700 -4.059 1.00 50.41 191 PRO A CA 1
ATOM 1501 C C . PRO A 1 191 ? 39.833 -2.295 -5.429 1.00 50.41 191 PRO A C 1
ATOM 1503 O O . PRO A 1 191 ? 38.981 -2.952 -6.016 1.00 50.41 191 PRO A O 1
ATOM 1506 N N . ALA A 1 192 ? 40.439 -1.217 -5.931 1.00 37.75 192 ALA A N 1
ATOM 1507 C CA . ALA A 1 192 ? 40.716 -0.930 -7.336 1.00 37.75 192 ALA A CA 1
ATOM 1508 C C . ALA A 1 192 ? 39.560 -0.455 -8.229 1.00 37.75 192 ALA A C 1
ATOM 1510 O O . ALA A 1 192 ? 38.955 -1.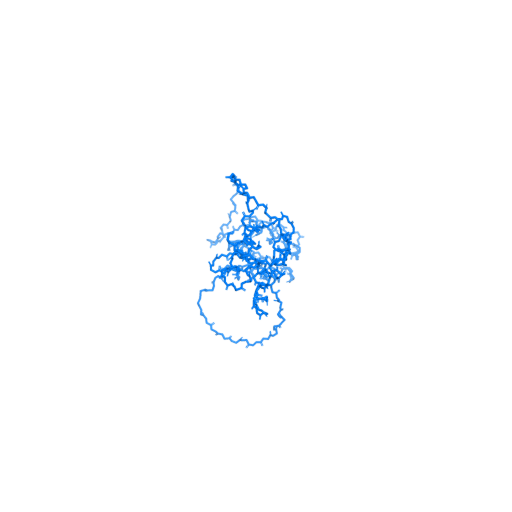193 -9.002 1.00 37.75 192 ALA A O 1
ATOM 1511 N N . VAL A 1 193 ? 39.399 0.869 -8.232 1.00 42.31 193 VAL A N 1
ATOM 1512 C CA . VAL A 1 193 ? 39.171 1.601 -9.477 1.00 42.31 193 VAL A CA 1
ATOM 1513 C C . VAL A 1 193 ? 40.411 1.421 -10.366 1.00 42.31 193 VAL A C 1
ATOM 1515 O O . VAL A 1 193 ? 41.524 1.748 -9.959 1.00 42.31 193 VAL A O 1
ATOM 1518 N N . VAL A 1 194 ? 40.228 0.882 -11.567 1.00 43.28 194 VAL A N 1
ATOM 1519 C CA . VAL A 1 194 ? 41.117 1.150 -12.704 1.00 43.28 194 VAL A CA 1
ATOM 1520 C C . VAL A 1 194 ? 40.337 2.055 -13.663 1.00 43.28 194 VAL A C 1
ATOM 1522 O O . VAL A 1 194 ? 39.164 1.774 -13.923 1.00 43.28 194 VAL A O 1
ATOM 1525 N N . PRO A 1 195 ? 40.906 3.185 -14.115 1.00 45.62 195 PRO A N 1
ATOM 1526 C CA . PRO A 1 195 ? 40.189 4.140 -14.946 1.00 45.62 195 PRO A CA 1
ATOM 1527 C C . PRO A 1 195 ? 40.117 3.676 -16.404 1.00 45.62 195 PRO A C 1
ATOM 1529 O O . PRO A 1 195 ? 41.003 2.999 -16.922 1.00 45.62 195 PRO A O 1
ATOM 1532 N N . ALA A 1 196 ? 39.026 4.076 -17.048 1.00 39.06 196 ALA A N 1
ATOM 1533 C CA . ALA A 1 196 ? 38.731 3.862 -18.450 1.00 39.06 196 ALA A CA 1
ATOM 1534 C C . ALA A 1 196 ? 39.633 4.687 -19.385 1.00 39.06 196 ALA A C 1
ATOM 1536 O O . ALA A 1 196 ? 39.923 5.847 -19.105 1.00 39.06 196 ALA A O 1
ATOM 1537 N N . GLY A 1 197 ? 39.911 4.108 -20.558 1.00 36.00 197 GLY A N 1
ATOM 1538 C CA . GLY A 1 197 ? 39.932 4.827 -21.835 1.00 36.00 197 GLY A CA 1
ATOM 1539 C C . GLY A 1 197 ? 41.279 5.376 -22.307 1.00 36.00 197 GLY A C 1
ATOM 1540 O O . GLY A 1 197 ? 41.858 6.256 -21.680 1.00 36.00 197 GLY A O 1
ATOM 1541 N N . GLY A 1 198 ? 41.717 4.933 -23.493 1.00 33.41 198 GLY A N 1
ATOM 1542 C CA . GLY A 1 198 ? 42.773 5.630 -24.232 1.00 33.41 198 GLY A CA 1
ATOM 1543 C C . GLY A 1 198 ? 43.421 4.872 -25.391 1.00 33.41 198 GLY A C 1
ATOM 1544 O O . GLY A 1 198 ? 44.578 4.505 -25.289 1.00 33.41 198 GLY A O 1
ATOM 1545 N N . ALA A 1 199 ? 42.667 4.662 -26.472 1.00 35.06 199 ALA A N 1
ATOM 1546 C CA . ALA A 1 199 ? 43.093 4.744 -27.878 1.00 35.06 199 ALA A CA 1
ATOM 1547 C C . ALA A 1 199 ? 44.479 4.212 -28.346 1.00 35.06 199 ALA A C 1
ATOM 1549 O O . ALA A 1 199 ? 45.511 4.823 -28.116 1.00 35.06 199 ALA A O 1
ATOM 1550 N N . ALA A 1 200 ? 44.392 3.199 -29.218 1.00 36.22 200 ALA A N 1
ATOM 1551 C CA . ALA A 1 200 ? 44.881 3.187 -30.608 1.00 36.22 200 ALA A CA 1
ATOM 1552 C C . ALA A 1 200 ? 46.390 3.213 -30.963 1.00 36.22 200 ALA A C 1
ATOM 1554 O O . ALA A 1 200 ? 47.187 3.970 -30.429 1.00 36.22 200 ALA A O 1
ATOM 1555 N N . ALA A 1 201 ? 46.652 2.482 -32.060 1.00 35.97 201 ALA A N 1
ATOM 1556 C CA . ALA A 1 201 ? 47.814 2.470 -32.963 1.00 35.97 201 ALA A CA 1
ATOM 1557 C C . ALA A 1 201 ? 49.010 1.599 -32.511 1.00 35.97 201 ALA A C 1
ATOM 1559 O O . ALA A 1 201 ? 49.658 1.898 -31.522 1.00 35.97 201 ALA A O 1
ATOM 1560 N N . ALA A 1 202 ? 49.267 0.416 -33.084 1.00 40.09 202 ALA A N 1
ATOM 1561 C CA . ALA A 1 202 ? 49.582 0.031 -34.476 1.00 40.09 202 ALA A CA 1
ATOM 1562 C C . ALA A 1 202 ? 51.094 -0.201 -34.695 1.00 40.09 202 ALA A C 1
ATOM 1564 O O . ALA A 1 202 ? 51.922 0.524 -34.156 1.00 40.09 202 ALA A O 1
ATOM 1565 N N . CYS A 1 203 ? 51.372 -1.185 -35.562 1.00 36.22 203 CYS A N 1
ATOM 1566 C CA . CYS A 1 203 ? 52.646 -1.625 -36.159 1.00 36.22 203 CYS A CA 1
ATOM 1567 C C . CYS A 1 203 ? 53.635 -2.347 -35.226 1.00 36.22 203 CYS A C 1
ATOM 1569 O O . CYS A 1 203 ? 54.140 -1.783 -34.268 1.00 36.22 203 CYS A O 1
ATOM 1571 N N . GLU A 1 204 ? 53.853 -3.659 -35.365 1.00 44.00 204 GLU A N 1
ATOM 1572 C CA . GLU A 1 204 ? 54.484 -4.381 -36.495 1.00 44.00 204 GLU A CA 1
ATOM 1573 C C . GLU A 1 204 ? 55.966 -4.020 -36.699 1.00 44.00 204 GLU A C 1
ATOM 1575 O O . GLU A 1 204 ? 56.281 -2.930 -37.162 1.00 44.00 204 GLU A O 1
ATOM 1580 N N . ALA A 1 205 ? 56.844 -4.975 -36.358 1.00 44.94 205 ALA A N 1
ATOM 1581 C CA . ALA A 1 205 ? 58.093 -5.366 -37.037 1.00 44.94 205 ALA A CA 1
ATOM 1582 C C . ALA A 1 205 ? 58.907 -6.217 -36.038 1.00 44.94 205 ALA A C 1
ATOM 1584 O O . ALA A 1 205 ? 59.418 -5.719 -35.044 1.00 44.94 205 ALA A O 1
ATOM 1585 N N . SER A 1 206 ? 58.851 -7.547 -36.107 1.00 49.41 206 SER A N 1
ATOM 1586 C CA . SER A 1 206 ? 59.777 -8.374 -36.892 1.00 49.41 206 SER A CA 1
ATOM 1587 C C . SER A 1 206 ? 61.265 -8.045 -36.692 1.00 49.41 206 SER A C 1
ATOM 1589 O O . SER A 1 206 ? 61.760 -7.074 -37.255 1.00 49.41 206 SER A O 1
ATOM 1591 N N . ARG A 1 207 ? 61.961 -9.029 -36.094 1.00 45.66 207 ARG A N 1
ATOM 1592 C CA . ARG A 1 207 ? 63.154 -9.714 -36.640 1.00 45.66 207 ARG A CA 1
ATOM 1593 C C . ARG A 1 207 ? 64.505 -9.457 -35.945 1.00 45.66 207 ARG A C 1
ATOM 1595 O O . ARG A 1 207 ? 64.978 -8.332 -35.913 1.00 45.66 207 ARG A O 1
ATOM 1602 N N . ALA A 1 208 ? 65.111 -10.607 -35.611 1.00 48.97 208 ALA A N 1
ATOM 1603 C CA . ALA A 1 208 ? 66.535 -10.952 -35.471 1.00 48.97 208 ALA A CA 1
ATOM 1604 C C . ALA A 1 208 ? 67.326 -10.362 -34.297 1.00 48.97 208 ALA A C 1
ATOM 1606 O O . ALA A 1 208 ? 67.568 -9.141 -34.276 1.00 48.97 208 ALA A O 1
#

Sequence (208 aa):
MTSQYKTIEGVKYERELLELAETKARSGQLRRATAVELWEQAMDGGRVTPTEARTLRRIMDVHKLDRAAKDFLEAKLSHSEALVAVPSAQGPRAAPSSSVRRKSTQYYTIIEGTRYDRALIEEAQDYAKRGAITLEAATNLWAHAHDGKGVTDTERRTLQHVLQEYKLDADAEQLLRRVLNAGPRPGEATPAVVPAGGAAAACEASRA

Organism: Alexandrium catenella (NCBI:txid2925)

pLDDT: mean 71.17, std 17.67, range [33.22, 88.19]

Foldseek 3Di:
DDPQWDQDPNATAGPVLLVLLVVVLVVHACELVNLVVSVVVCCVPNARDPRSLVNVVVSVVVGHHDPNSVVVSVVVSVVRVVVVDPDDDDDDDDDDDDPPPPVPPPQWDADPNDTAGPVLLVLLVVCQVVPACELVSLVVSVCVCQPPPGHDPRSLVNLVVSLVPGHHDPNSNVVNCVVSVPPDDPDDDDDDDDDDDDDDDDDDDDDD

Secondary structure (DSSP, 8-state):
---SEEEETTEEEEHHHHHHHHHHHHHS-B-HHHHHHHHHHTTTTSS--HHHHHHHHHHHHHS-B-HHHHHHHHHHHHHHHHHH------------S---------SEEEETTEEEEHHHHHHHHHHHHHSSB-HHHHHHHHHHHT-SS---HHHHHHHHHHHHHS-B-HHHHHHHHHHHHTS--SS---------------------